Protein AF-A0AAJ0G7T7-F1 (afdb_monomer)

Sequence (175 aa):
MIVLGKFTKHCICVRIQTYQGQSVSKDGLDPAHHAFVYIKDDPGKRRGMQDSIGVAADPGGELNPLSCINYSELYTVQFNSVVRPLGNIDPRFEATFDQSSWQVLGDFCFPSSVEQHTNARSLNSQLQTRLQRAQNQNEELRARLLKVRDQLTTAQSTDDDDGDDGDEDNSDEEE

Radius of gyration: 40.42 Å; Cα contacts (8 Å, |Δi|>4): 199; chains: 1; bounding box: 91×51×111 Å

Organism: NCBI:txid702011

Nearest PDB structures (foldseek):
  9g2g-assembly1_B  TM=7.502E-01  e=2.916E-03  Staphylococcus aureus
  4mzm-assembly1_B  TM=7.315E-01  e=3.328E-03  Staphylococcus aureus subsp. aureus N315
  9g2a-assembly1_B  TM=7.220E-01  e=8.960E-03  Staphylococcus aureus subsp. aureus N315
  5dlo-assembly1_A  TM=7.448E-01  e=1.167E-02  Staphylococcus aureus
  7du4-assembly1_B  TM=6.599E-01  e=1.331E-02  Mycobacterium tuberculosis H37Rv

pLDDT: mean 82.71, std 14.69, range [46.19, 95.62]

InterPro domains:
  IPR046497 Domain of unknown function DUF6590 [PF20233] (1-96)

Secondary structure (DSSP, 8-state):
-EEEEE-SSEEEEEEEE-GGGTGGGSTT--GGGEEEEESSS---PPTTPPPPEEEEEPTT----TT-EEEEEEEEEEETTS-----EEE-GGGHHHHHHHHHHHHHHHHS---HHHHHHHHHHHHHHHHHHHHHHHHHHHHHHHHHHHHHHHHHHHTSSS---------------

Mean predicted aligned error: 15.49 Å

Foldseek 3Di:
DAFPADDPFKTKDWDKDLPVVCACVDPPDQQLQKEFEDAPDQPADDPNHQYHWYFPFDVVQDDDRSIMTGLLDMDIGGPPDDDDGGGGTDPVCPVSVNVSNCVNVVCVVPVPCVVVPVVVVVVVVVVVVVVVVVVVVVVVVVVVVVVVVVVVVVVVVPPPDDDDDDDDDDDDDDD

Solvent-accessible surface area (backbone atoms only — not comparable to full-atom values): 10475 Å² total; per-residue (Å²): 106,48,79,80,45,81,57,98,67,33,30,38,27,30,40,61,44,30,62,95,74,41,30,79,73,39,88,91,57,64,42,64,40,25,22,46,40,37,70,81,70,80,88,63,71,56,90,63,38,37,72,56,38,49,28,47,56,42,96,90,42,79,77,60,88,44,25,23,38,36,52,83,47,80,41,82,45,53,76,88,58,94,74,82,84,46,59,45,70,27,80,88,32,47,66,59,50,51,50,54,44,50,50,47,43,38,49,68,79,48,60,66,59,68,82,49,55,62,53,49,52,53,50,50,52,52,50,52,54,51,50,52,52,54,49,54,52,52,50,53,52,51,54,50,52,50,53,52,51,52,54,52,56,57,60,65,70,69,77,83,81,78,86,82,89,77,91,77,92,78,81,90,80,90,134

Structure (mmCIF, N/CA/C/O backbone):
data_AF-A0AAJ0G7T7-F1
#
_entry.id   AF-A0AAJ0G7T7-F1
#
loop_
_atom_site.group_PDB
_atom_site.id
_atom_site.type_symbol
_atom_site.label_atom_id
_atom_site.label_alt_id
_atom_site.label_comp_id
_atom_site.label_asym_id
_atom_site.label_entity_id
_atom_site.label_seq_id
_atom_site.pdbx_PDB_ins_code
_atom_site.Cart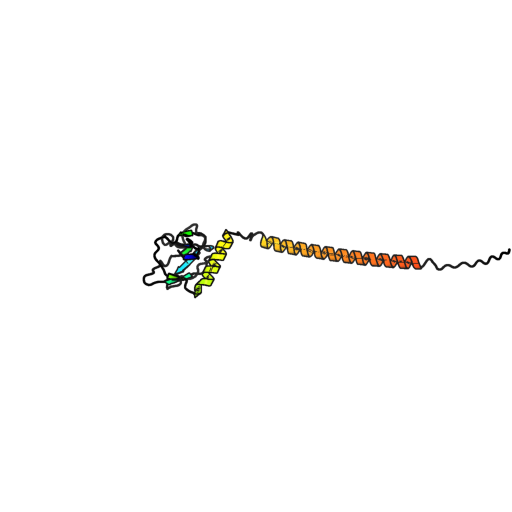n_x
_atom_site.Cartn_y
_atom_site.Cartn_z
_atom_site.occupancy
_atom_site.B_iso_or_equiv
_atom_site.auth_seq_id
_atom_site.auth_comp_id
_atom_site.auth_asym_id
_atom_site.auth_atom_id
_atom_site.pdbx_PDB_model_num
ATOM 1 N N . MET A 1 1 ? -9.227 1.846 6.513 1.00 91.00 1 MET A N 1
ATOM 2 C CA . MET A 1 1 ? -8.538 2.181 5.247 1.00 91.00 1 MET A CA 1
ATOM 3 C C . MET A 1 1 ? -7.279 2.941 5.599 1.00 91.00 1 MET A C 1
ATOM 5 O O . MET A 1 1 ? -7.285 3.596 6.635 1.00 91.00 1 MET A O 1
ATOM 9 N N . ILE A 1 2 ? -6.234 2.823 4.789 1.00 93.56 2 ILE A N 1
ATOM 10 C CA . ILE A 1 2 ? -4.954 3.506 5.005 1.00 93.56 2 ILE A CA 1
ATOM 11 C C . ILE A 1 2 ? -4.757 4.506 3.872 1.00 93.56 2 ILE A C 1
ATOM 13 O O . ILE A 1 2 ? -5.033 4.184 2.719 1.00 93.56 2 ILE A O 1
ATOM 17 N N . VAL A 1 3 ? -4.340 5.723 4.208 1.00 93.50 3 VAL A N 1
ATOM 18 C CA . VAL A 1 3 ? -4.146 6.810 3.245 1.00 93.50 3 VAL A CA 1
ATOM 19 C C . VAL A 1 3 ? -2.777 6.661 2.582 1.00 93.50 3 VAL A C 1
ATOM 21 O O . VAL A 1 3 ? -1.776 6.626 3.285 1.00 93.50 3 VAL A O 1
ATOM 24 N N . LEU A 1 4 ? -2.747 6.616 1.249 1.00 92.44 4 LEU A N 1
ATOM 25 C CA . LEU A 1 4 ? -1.524 6.627 0.436 1.00 92.44 4 LEU A CA 1
ATOM 26 C C . LEU A 1 4 ? -1.119 8.042 0.024 1.00 92.44 4 LEU A C 1
ATOM 28 O O . LEU A 1 4 ? 0.053 8.389 -0.007 1.00 92.44 4 LEU A O 1
ATOM 32 N N . GLY A 1 5 ? -2.106 8.867 -0.324 1.00 91.12 5 GLY A N 1
ATOM 33 C CA . GLY A 1 5 ? -1.869 10.207 -0.845 1.00 91.12 5 GLY A CA 1
ATOM 34 C C . GLY A 1 5 ? -2.988 11.154 -0.453 1.00 91.12 5 GLY A C 1
ATOM 35 O O . GLY A 1 5 ? -4.164 10.784 -0.455 1.00 91.12 5 GLY A O 1
ATOM 36 N N . LYS A 1 6 ? -2.631 12.389 -0.106 1.00 92.50 6 LYS A N 1
ATOM 37 C CA . LYS A 1 6 ? -3.582 13.444 0.259 1.00 92.50 6 LYS A CA 1
ATOM 38 C C . LYS A 1 6 ? -3.578 14.530 -0.811 1.00 92.50 6 LYS A C 1
ATOM 40 O O . LYS A 1 6 ? -2.523 15.019 -1.198 1.00 92.50 6 LYS A O 1
ATOM 45 N N . PHE A 1 7 ? -4.767 14.929 -1.241 1.00 93.69 7 PHE A N 1
ATOM 46 C CA . PHE A 1 7 ? -5.010 16.033 -2.167 1.00 93.69 7 PHE A CA 1
ATOM 47 C C . PHE A 1 7 ? -5.845 17.113 -1.475 1.00 93.69 7 PHE A C 1
ATOM 49 O O . PHE A 1 7 ? -6.254 16.966 -0.329 1.00 93.69 7 PHE A O 1
ATOM 56 N N . THR A 1 8 ? -6.144 18.214 -2.165 1.00 92.44 8 THR A N 1
ATOM 57 C CA . THR A 1 8 ? -6.847 19.360 -1.560 1.00 92.44 8 THR A CA 1
ATOM 58 C C . THR A 1 8 ? -8.277 19.048 -1.103 1.00 92.44 8 THR A C 1
ATOM 60 O O . THR A 1 8 ? -8.763 19.671 -0.166 1.00 92.44 8 THR A O 1
ATOM 63 N N . LYS A 1 9 ? -8.980 18.115 -1.760 1.00 91.62 9 LYS A N 1
ATOM 64 C CA . LYS A 1 9 ? -10.402 17.807 -1.473 1.00 91.62 9 LYS A CA 1
ATOM 65 C C . LYS A 1 9 ? -10.686 16.329 -1.192 1.00 91.62 9 LYS A C 1
ATOM 67 O O . LYS A 1 9 ? -11.815 15.969 -0.862 1.00 91.62 9 LYS A O 1
ATOM 72 N N . HIS A 1 10 ? -9.691 15.471 -1.375 1.00 92.88 10 HIS A N 1
ATOM 73 C CA . HIS A 1 10 ? -9.828 14.030 -1.238 1.00 92.88 10 HIS A CA 1
ATOM 74 C C . HIS A 1 10 ? -8.484 13.401 -0.879 1.00 92.88 10 HIS A C 1
ATOM 76 O O . HIS A 1 10 ? -7.433 14.033 -0.981 1.00 92.88 10 HIS A O 1
ATOM 82 N N . CYS A 1 11 ? -8.514 12.135 -0.503 1.00 94.06 11 CYS A N 1
ATOM 83 C CA . CYS A 1 11 ? -7.341 11.288 -0.399 1.00 94.06 11 CYS A CA 1
ATOM 84 C C . CYS A 1 11 ? -7.511 10.027 -1.244 1.00 94.06 11 CYS A C 1
ATOM 86 O O . CYS A 1 11 ? -8.629 9.628 -1.577 1.00 94.06 11 CYS A O 1
ATOM 88 N N . ILE A 1 12 ? -6.381 9.423 -1.592 1.00 93.94 12 ILE A N 1
ATOM 89 C CA . ILE A 1 12 ? -6.304 8.088 -2.172 1.00 93.94 12 ILE A CA 1
ATOM 90 C C . ILE A 1 12 ? -5.905 7.129 -1.061 1.00 93.94 12 ILE A C 1
ATOM 92 O O . ILE A 1 12 ? -4.962 7.392 -0.310 1.00 93.94 12 ILE A O 1
ATOM 96 N N . CYS A 1 13 ? -6.643 6.033 -0.948 1.00 93.50 13 CYS A N 1
ATOM 97 C CA . CYS A 1 13 ? -6.531 5.078 0.139 1.00 93.50 13 CYS A CA 1
ATOM 98 C C . CYS A 1 13 ? -6.511 3.642 -0.379 1.00 93.50 13 CYS A C 1
ATOM 100 O O . CYS A 1 13 ? -7.142 3.332 -1.386 1.00 93.50 13 CYS A O 1
ATOM 102 N N . VAL A 1 14 ? -5.891 2.758 0.397 1.00 94.50 14 VAL A N 1
ATOM 103 C CA . VAL A 1 14 ? -6.037 1.302 0.284 1.00 94.50 14 VAL A CA 1
ATOM 104 C C . VAL A 1 14 ? -6.958 0.773 1.370 1.00 94.50 14 VAL A C 1
ATOM 106 O O . VAL A 1 14 ? -7.097 1.341 2.468 1.00 94.50 14 VAL A O 1
ATOM 109 N N . ARG A 1 15 ? -7.640 -0.326 1.066 1.00 92.19 15 ARG A N 1
ATOM 110 C CA . ARG A 1 15 ? -8.638 -0.885 1.971 1.00 92.19 15 ARG A CA 1
ATOM 111 C C . ARG A 1 15 ? -8.006 -1.809 3.002 1.00 92.19 15 ARG A C 1
ATOM 113 O O . ARG A 1 15 ? -7.058 -2.526 2.715 1.00 92.19 15 ARG A O 1
ATOM 120 N N . ILE A 1 16 ? -8.593 -1.805 4.198 1.00 93.25 16 ILE A N 1
ATOM 121 C CA . ILE A 1 16 ? -8.362 -2.840 5.206 1.00 93.25 16 ILE A CA 1
ATOM 122 C C . ILE A 1 16 ? -9.564 -3.783 5.167 1.00 93.25 16 ILE A C 1
ATOM 124 O O . ILE A 1 16 ? -10.705 -3.319 5.268 1.00 93.25 16 ILE A O 1
ATOM 128 N N . GLN A 1 17 ? -9.322 -5.079 5.006 1.00 91.94 17 GLN A N 1
ATOM 129 C CA . GLN A 1 17 ? -10.356 -6.109 4.984 1.00 91.94 17 GLN A CA 1
ATOM 130 C C . GLN A 1 17 ? -9.945 -7.318 5.820 1.00 91.94 17 GLN A C 1
ATOM 132 O O . GLN A 1 17 ? -8.780 -7.686 5.876 1.00 91.94 17 GLN A O 1
ATOM 137 N N . THR A 1 18 ? -10.926 -7.964 6.446 1.00 90.56 18 THR A N 1
ATOM 138 C CA . THR A 1 18 ? -10.738 -9.238 7.159 1.00 90.56 18 THR A CA 1
ATOM 139 C C . THR A 1 18 ? -11.204 -10.439 6.342 1.00 90.56 18 THR A C 1
ATOM 141 O O . THR A 1 18 ? -11.022 -11.577 6.769 1.00 90.56 18 THR A O 1
ATOM 144 N N . TYR A 1 19 ? -11.856 -10.201 5.197 1.00 88.94 19 TYR A N 1
ATOM 145 C CA . TYR A 1 19 ? -12.448 -11.234 4.344 1.00 88.94 19 TYR A CA 1
ATOM 146 C C . TYR A 1 19 ? -13.324 -12.225 5.125 1.00 88.94 19 TYR A C 1
ATOM 148 O O . TYR A 1 19 ? -13.114 -13.427 5.058 1.00 88.94 19 TYR A O 1
ATOM 156 N N . GLN A 1 20 ? -14.280 -11.719 5.913 1.00 84.19 20 GLN A N 1
ATOM 157 C CA . GLN A 1 20 ? -15.128 -12.542 6.798 1.00 84.19 20 GLN A CA 1
ATOM 158 C C . GLN A 1 20 ? -14.326 -13.369 7.823 1.00 84.19 20 GLN A C 1
ATOM 160 O O . GLN A 1 20 ? -14.742 -14.448 8.229 1.00 84.19 20 GLN A O 1
ATOM 165 N N . GLY A 1 21 ? -13.161 -12.867 8.242 1.00 83.56 21 GLY A N 1
ATOM 166 C CA . GLY A 1 21 ? -12.266 -13.586 9.148 1.00 83.56 21 GLY A CA 1
ATOM 167 C C . GLY A 1 21 ? -11.457 -14.689 8.463 1.00 83.56 21 GLY A C 1
ATOM 168 O O . GLY A 1 21 ? -10.918 -15.549 9.143 1.00 83.56 21 GLY A O 1
ATOM 169 N N . GLN A 1 22 ? -11.360 -14.690 7.132 1.00 82.06 22 GLN A N 1
ATOM 170 C CA . GLN A 1 22 ? -10.527 -15.643 6.392 1.00 82.06 22 GLN A CA 1
ATOM 171 C C . GLN A 1 22 ? -9.178 -15.047 5.983 1.00 82.06 22 GLN A C 1
ATOM 173 O O . GLN A 1 22 ? -8.248 -15.794 5.659 1.00 82.06 22 GLN A O 1
ATOM 178 N N . SER A 1 23 ? -9.033 -13.715 6.050 1.00 85.50 23 SER A N 1
ATOM 179 C CA . SER A 1 23 ? -7.819 -13.015 5.623 1.00 85.50 23 SER A CA 1
ATOM 180 C C . SER A 1 23 ? -7.432 -13.437 4.186 1.00 85.50 23 SER A C 1
ATOM 182 O O . SER A 1 23 ? -8.306 -13.682 3.357 1.00 85.50 23 SER A O 1
ATOM 184 N N . VAL A 1 24 ? -6.139 -13.569 3.893 1.00 83.94 24 VAL A N 1
ATOM 185 C CA . VAL A 1 24 ? -5.584 -14.061 2.621 1.00 83.94 24 VAL A CA 1
ATOM 186 C C . VAL A 1 24 ? -5.868 -15.538 2.334 1.00 83.94 24 VAL A C 1
ATOM 188 O O . VAL A 1 24 ? -5.466 -16.042 1.295 1.00 83.94 24 VAL A O 1
ATOM 191 N N . SER A 1 25 ? -6.524 -16.256 3.251 1.00 84.00 25 SER A N 1
ATOM 192 C CA . SER A 1 25 ? -6.882 -17.668 3.053 1.00 84.00 25 SER A CA 1
ATOM 193 C C . SER A 1 25 ? -8.180 -17.828 2.256 1.00 84.00 25 SER A C 1
ATOM 195 O O . SER A 1 25 ? -8.579 -18.951 1.972 1.00 84.00 25 SER A O 1
ATOM 197 N N . LYS A 1 26 ? -8.868 -16.723 1.940 1.00 85.44 26 LYS A N 1
ATOM 198 C CA . LYS A 1 26 ? -10.059 -16.737 1.094 1.00 85.44 26 LYS A CA 1
ATOM 199 C C . LYS A 1 26 ? -9.673 -17.049 -0.353 1.00 85.44 26 LYS A C 1
ATOM 201 O O . LYS A 1 26 ? -8.778 -16.414 -0.909 1.00 85.44 26 LYS A O 1
ATOM 206 N N . ASP A 1 27 ? -10.406 -17.971 -0.968 1.00 85.19 27 ASP A N 1
ATOM 207 C CA . ASP A 1 27 ? -10.195 -18.364 -2.360 1.00 85.19 27 ASP A CA 1
ATOM 208 C C . ASP A 1 27 ? -10.309 -17.176 -3.326 1.00 85.19 27 ASP A C 1
ATOM 210 O O . ASP A 1 27 ? -11.187 -16.316 -3.199 1.00 85.19 27 ASP A O 1
ATOM 214 N N . GLY A 1 28 ? -9.415 -17.153 -4.316 1.00 84.44 28 GLY A N 1
ATOM 215 C CA . GLY A 1 28 ? -9.369 -16.126 -5.360 1.00 84.44 28 GLY A CA 1
ATOM 216 C C . GLY A 1 28 ? -8.638 -14.836 -4.976 1.00 84.44 28 GLY A C 1
ATOM 217 O O . GLY A 1 28 ? -8.596 -13.916 -5.789 1.00 84.44 28 GLY A O 1
ATOM 218 N N . LEU A 1 29 ? -8.055 -14.747 -3.776 1.00 88.19 29 LEU A N 1
ATOM 219 C CA . LEU A 1 29 ? -7.145 -13.656 -3.424 1.00 88.19 29 LEU A CA 1
ATOM 220 C C . LEU A 1 29 ? -5.724 -13.958 -3.899 1.00 88.19 29 LEU A C 1
ATOM 222 O O . LEU A 1 29 ? -5.233 -15.070 -3.721 1.00 88.19 29 LEU A O 1
ATOM 226 N N . ASP A 1 30 ? -5.052 -12.944 -4.441 1.00 89.81 30 ASP A N 1
ATOM 227 C CA . ASP A 1 30 ? -3.616 -12.997 -4.705 1.00 89.81 30 ASP A CA 1
ATOM 228 C C . ASP A 1 30 ? -2.843 -12.510 -3.468 1.00 89.81 30 ASP A C 1
ATOM 230 O O . ASP A 1 30 ? -2.933 -11.322 -3.127 1.00 89.81 30 ASP A O 1
ATOM 234 N N . PRO A 1 31 ? -2.081 -13.379 -2.778 1.00 90.50 31 PRO A N 1
ATOM 235 C CA . PRO A 1 31 ? -1.280 -12.977 -1.629 1.00 90.50 31 PRO A CA 1
ATOM 236 C C . PRO A 1 31 ? -0.308 -11.832 -1.940 1.00 90.50 31 PRO A C 1
ATOM 238 O O . PRO A 1 31 ? -0.092 -10.999 -1.062 1.00 90.50 31 PRO A O 1
ATOM 241 N N . ALA A 1 32 ? 0.208 -11.723 -3.171 1.00 91.81 32 ALA A N 1
ATOM 242 C CA . ALA A 1 32 ? 1.208 -10.718 -3.552 1.00 91.81 32 ALA A CA 1
ATOM 243 C C . ALA A 1 32 ? 0.692 -9.276 -3.469 1.00 91.81 32 ALA A C 1
ATOM 245 O O . ALA A 1 32 ? 1.477 -8.338 -3.319 1.00 91.81 32 ALA A O 1
ATOM 246 N N . HIS A 1 33 ? -0.629 -9.094 -3.501 1.00 92.75 33 HIS A N 1
ATOM 247 C CA . HIS A 1 33 ? -1.284 -7.794 -3.363 1.00 92.75 33 HIS A CA 1
ATOM 248 C C . HIS A 1 33 ? -1.713 -7.473 -1.927 1.00 92.75 33 HIS A C 1
ATOM 250 O O . HIS A 1 33 ? -2.371 -6.456 -1.694 1.00 92.75 33 HIS A O 1
ATOM 256 N N . HIS A 1 34 ? -1.370 -8.325 -0.958 1.00 93.88 34 HIS A N 1
ATOM 257 C CA . HIS A 1 34 ? -1.843 -8.211 0.414 1.00 93.88 34 HIS A CA 1
ATOM 258 C C . HIS A 1 34 ? -0.702 -8.151 1.427 1.00 93.88 34 HIS A C 1
ATOM 260 O O . HIS A 1 34 ? 0.284 -8.877 1.329 1.00 93.88 34 HIS A O 1
ATOM 266 N N . ALA A 1 35 ? -0.900 -7.337 2.463 1.00 94.81 35 ALA A N 1
ATOM 267 C CA . ALA A 1 35 ? -0.087 -7.319 3.678 1.00 94.81 35 ALA A CA 1
ATOM 268 C C . ALA A 1 35 ? -0.977 -7.523 4.901 1.00 94.81 35 ALA A C 1
ATOM 270 O O . ALA A 1 35 ? -2.143 -7.122 4.907 1.00 94.81 35 ALA A O 1
ATOM 271 N N . PHE A 1 36 ? -0.429 -8.100 5.967 1.00 95.12 36 PHE A N 1
ATOM 272 C CA . PHE A 1 36 ? -1.070 -8.007 7.275 1.00 95.12 36 PHE A CA 1
ATOM 273 C C . PHE A 1 36 ? -0.937 -6.598 7.838 1.00 95.12 36 PHE A C 1
ATOM 275 O O . PHE A 1 36 ? 0.067 -5.928 7.612 1.00 95.12 36 PHE A O 1
ATOM 282 N N . VAL A 1 37 ? -1.934 -6.171 8.606 1.00 95.00 37 VAL A N 1
ATOM 283 C CA . VAL A 1 37 ? -1.867 -4.937 9.387 1.00 95.00 37 VAL A CA 1
ATOM 284 C C . VAL A 1 37 ? -2.187 -5.237 10.843 1.00 95.00 37 VAL A C 1
ATOM 286 O O . VAL A 1 37 ? -3.152 -5.944 11.136 1.00 95.00 37 VAL A O 1
ATOM 289 N N . TYR A 1 38 ? -1.365 -4.725 11.754 1.00 94.44 38 TYR A N 1
ATOM 290 C CA . TYR A 1 38 ? -1.431 -5.069 13.173 1.00 94.44 38 TYR A CA 1
ATOM 291 C C . TYR A 1 38 ? -1.048 -3.884 14.067 1.00 94.44 38 TYR A C 1
ATOM 293 O O . TYR A 1 38 ? -0.416 -2.934 13.619 1.00 94.44 38 TYR A O 1
ATOM 301 N N . ILE A 1 39 ? -1.456 -3.936 15.340 1.00 92.56 39 ILE A N 1
ATOM 302 C CA . ILE A 1 39 ? -1.168 -2.881 16.332 1.00 92.56 39 ILE A CA 1
ATOM 303 C C . ILE A 1 39 ? -0.106 -3.332 17.342 1.00 92.56 39 ILE A C 1
ATOM 305 O O . ILE A 1 39 ? 0.780 -2.562 17.692 1.00 92.56 39 ILE A O 1
ATOM 309 N N . LYS A 1 40 ? -0.211 -4.567 17.849 1.00 86.69 40 LYS A N 1
ATOM 310 C CA . LYS A 1 40 ? 0.662 -5.082 18.917 1.00 86.69 40 LYS A CA 1
ATOM 311 C C . LYS A 1 40 ? 1.507 -6.246 18.428 1.00 86.69 40 LYS A C 1
ATOM 313 O O . LYS A 1 40 ? 2.716 -6.111 18.280 1.00 86.69 40 LYS A O 1
ATOM 318 N N . ASP A 1 41 ? 0.846 -7.361 18.148 1.00 88.19 41 ASP A N 1
ATOM 319 C CA . ASP A 1 41 ? 1.515 -8.609 17.811 1.00 88.19 41 ASP A CA 1
ATOM 320 C C . ASP A 1 41 ? 1.649 -8.726 16.295 1.00 88.19 41 ASP A C 1
ATOM 322 O O . ASP A 1 41 ? 0.643 -8.744 15.582 1.00 88.19 41 ASP A O 1
ATOM 326 N N . ASP A 1 42 ? 2.892 -8.779 15.812 1.00 89.69 42 ASP A N 1
ATOM 327 C CA . ASP A 1 42 ? 3.184 -9.027 14.402 1.00 89.69 42 ASP A CA 1
ATOM 328 C C . ASP A 1 42 ? 2.772 -10.467 14.052 1.00 89.69 42 ASP A C 1
ATOM 330 O O . ASP A 1 42 ? 3.340 -11.415 14.606 1.00 89.69 42 ASP A O 1
ATOM 334 N N . PRO A 1 43 ? 1.803 -10.673 13.141 1.00 86.62 43 PRO A N 1
ATOM 335 C CA . PRO A 1 43 ? 1.426 -12.013 12.697 1.00 86.62 43 PRO A CA 1
ATOM 336 C C . PRO A 1 43 ? 2.514 -12.677 11.838 1.00 86.62 43 PRO A C 1
ATOM 338 O O . PRO A 1 43 ? 2.393 -13.857 11.498 1.00 86.62 43 PRO A O 1
ATOM 341 N N . GLY A 1 44 ? 3.559 -11.928 11.476 1.00 83.75 44 GLY A N 1
ATOM 342 C CA . GLY A 1 44 ? 4.620 -12.345 10.582 1.00 83.75 44 GLY A CA 1
ATOM 343 C C . GLY A 1 44 ? 4.179 -12.367 9.120 1.00 83.75 44 GLY A C 1
ATOM 344 O O . GLY A 1 44 ? 3.004 -12.234 8.761 1.00 83.75 44 GLY A O 1
ATOM 345 N N . LYS A 1 45 ? 5.159 -12.565 8.239 1.00 81.12 45 LYS A N 1
ATOM 346 C CA . LYS A 1 45 ? 4.940 -12.666 6.797 1.00 81.12 45 LYS A CA 1
ATOM 347 C C . LYS A 1 45 ? 4.530 -14.084 6.402 1.00 81.12 45 LYS A C 1
ATOM 349 O O . LYS A 1 45 ? 5.199 -15.056 6.752 1.00 81.12 45 LYS A O 1
ATOM 354 N N . ARG A 1 46 ? 3.472 -14.215 5.595 1.00 85.50 46 ARG A N 1
ATOM 355 C CA . ARG A 1 46 ? 3.142 -15.478 4.909 1.00 85.50 46 ARG A CA 1
ATOM 356 C C . ARG A 1 46 ? 3.798 -15.536 3.533 1.00 85.50 46 ARG A C 1
ATOM 358 O O . ARG A 1 46 ? 4.080 -14.515 2.910 1.00 85.50 46 ARG A O 1
ATOM 365 N N . ARG A 1 47 ? 4.034 -16.755 3.042 1.00 86.12 47 ARG A N 1
ATOM 366 C CA . ARG A 1 47 ? 4.646 -16.985 1.727 1.00 86.12 47 ARG A CA 1
ATOM 367 C C . ARG A 1 47 ? 3.852 -16.266 0.631 1.00 86.12 47 ARG A C 1
ATOM 369 O O . ARG A 1 47 ? 2.649 -16.467 0.517 1.00 86.12 47 ARG A O 1
ATOM 376 N N . GLY A 1 48 ? 4.554 -15.475 -0.176 1.00 87.31 48 GLY A N 1
ATOM 377 C CA . GLY A 1 48 ? 3.967 -14.742 -1.298 1.00 87.31 48 GLY A CA 1
ATOM 378 C C . GLY A 1 48 ? 3.217 -13.466 -0.914 1.00 87.31 48 GLY A C 1
ATOM 379 O O . GLY A 1 48 ? 2.730 -12.812 -1.819 1.00 87.31 48 GLY A O 1
ATOM 380 N N . MET A 1 49 ? 3.129 -13.096 0.369 1.00 91.38 49 MET A N 1
ATOM 381 C CA . MET A 1 49 ? 2.567 -11.804 0.785 1.00 91.38 49 MET A CA 1
ATOM 382 C C . MET A 1 49 ? 3.600 -10.680 0.775 1.00 91.38 49 MET A C 1
ATOM 384 O O . MET A 1 49 ? 4.806 -10.937 0.769 1.00 91.38 49 MET A O 1
ATOM 388 N N . GLN A 1 50 ? 3.111 -9.443 0.838 1.00 92.81 50 GLN A N 1
ATOM 389 C CA . GLN A 1 50 ? 3.907 -8.278 1.219 1.00 92.81 50 GLN A CA 1
ATOM 390 C C . GLN A 1 50 ? 4.254 -8.312 2.714 1.00 92.81 50 GLN A C 1
ATOM 392 O O . GLN A 1 50 ? 3.707 -9.111 3.484 1.00 92.81 50 GLN A O 1
ATOM 397 N N . ASP A 1 51 ? 5.199 -7.467 3.119 1.00 93.00 51 ASP A N 1
ATOM 398 C CA . ASP A 1 51 ? 5.608 -7.357 4.520 1.00 93.00 51 ASP A CA 1
ATOM 399 C C . ASP A 1 51 ? 4.462 -6.824 5.392 1.00 93.00 51 ASP A C 1
ATOM 401 O O . ASP A 1 51 ? 3.638 -6.022 4.948 1.00 93.00 51 ASP A O 1
ATOM 405 N N . SER A 1 52 ? 4.374 -7.308 6.634 1.00 94.38 52 SER A N 1
ATOM 406 C CA . SER A 1 52 ? 3.360 -6.856 7.584 1.00 94.38 52 SER A CA 1
ATOM 407 C C . SER A 1 52 ? 3.617 -5.404 7.998 1.00 94.38 52 SER A C 1
ATOM 409 O O . SER A 1 52 ? 4.759 -4.961 8.110 1.00 94.38 52 SER A O 1
ATOM 411 N N . ILE A 1 53 ? 2.538 -4.652 8.217 1.00 95.56 53 ILE A N 1
ATOM 412 C CA . ILE A 1 53 ? 2.587 -3.219 8.515 1.00 95.56 53 ILE A CA 1
ATOM 413 C C . ILE A 1 53 ? 2.054 -2.966 9.925 1.00 95.56 53 ILE A C 1
ATOM 415 O O . ILE A 1 53 ? 0.878 -3.210 10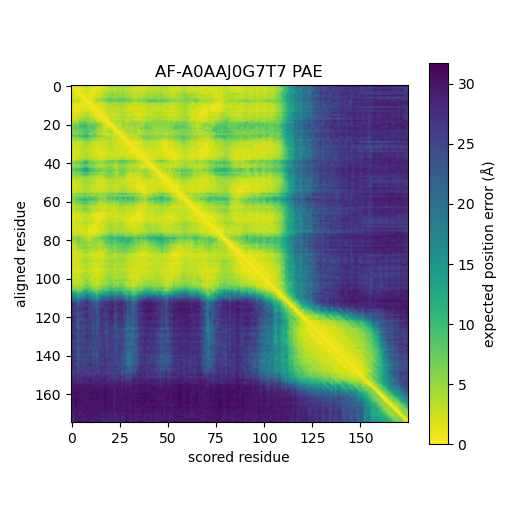.218 1.00 95.56 53 ILE A O 1
ATOM 419 N N . GLY A 1 54 ? 2.926 -2.448 10.790 1.00 95.12 54 GLY A N 1
ATOM 420 C CA . GLY A 1 54 ? 2.570 -2.005 12.134 1.00 95.12 54 GLY A CA 1
ATOM 421 C C . GLY A 1 54 ? 1.854 -0.651 12.134 1.00 95.12 54 GLY A C 1
ATOM 422 O O . GLY A 1 54 ? 2.197 0.254 11.372 1.00 95.12 54 GLY A O 1
ATOM 423 N N . VAL A 1 55 ? 0.864 -0.501 13.012 1.00 94.75 55 VAL A N 1
ATOM 424 C CA . VAL A 1 55 ? 0.088 0.730 13.212 1.00 94.75 55 VAL A CA 1
ATOM 425 C C . VAL A 1 55 ? 0.194 1.168 14.667 1.00 94.75 55 VAL A C 1
ATOM 427 O O . VAL A 1 55 ? -0.178 0.433 15.581 1.00 94.75 55 VAL A O 1
ATOM 430 N N . ALA A 1 56 ? 0.633 2.406 14.876 1.00 94.12 56 ALA A N 1
ATOM 431 C CA . ALA A 1 56 ? 0.526 3.096 16.151 1.00 94.12 56 ALA A CA 1
ATOM 432 C C . ALA A 1 56 ? -0.926 3.564 16.341 1.00 94.12 56 ALA A C 1
ATOM 434 O O . ALA A 1 56 ? -1.341 4.591 15.796 1.00 94.12 56 ALA A O 1
ATOM 435 N N . ALA A 1 57 ? -1.713 2.765 17.064 1.00 91.62 57 ALA A N 1
ATOM 436 C CA . ALA A 1 57 ? -3.134 3.023 17.268 1.00 91.62 57 ALA A CA 1
ATOM 437 C C . ALA A 1 57 ? -3.400 4.176 18.245 1.00 91.62 57 ALA A C 1
ATOM 439 O O . ALA A 1 57 ? -2.726 4.312 19.269 1.00 91.62 57 ALA A O 1
ATOM 440 N N . ASP A 1 58 ? -4.443 4.951 17.954 1.00 89.56 58 ASP A N 1
ATOM 441 C CA . ASP A 1 58 ? -4.994 5.935 18.882 1.00 89.56 58 ASP A CA 1
ATOM 442 C C . ASP A 1 58 ? -5.676 5.233 20.077 1.00 89.56 58 ASP A C 1
ATOM 444 O O . ASP A 1 58 ? -6.031 4.050 19.990 1.00 89.56 58 ASP A O 1
ATOM 448 N N . PRO A 1 59 ? -5.912 5.926 21.208 1.00 84.00 59 PRO A N 1
ATOM 449 C CA . PRO A 1 59 ? -6.630 5.348 22.342 1.00 84.00 59 PRO A CA 1
ATOM 450 C C . PRO A 1 59 ? -8.003 4.787 21.933 1.00 84.00 59 PRO A C 1
ATOM 452 O O . PRO A 1 59 ? -8.862 5.514 21.438 1.00 84.00 59 PRO A O 1
ATOM 455 N N . GLY A 1 60 ? -8.215 3.484 22.149 1.00 80.06 60 GLY A N 1
ATOM 456 C CA . GLY A 1 60 ? -9.444 2.780 21.749 1.00 80.06 60 GLY A CA 1
ATOM 457 C C . GLY A 1 60 ? -9.477 2.321 20.284 1.00 80.06 60 GLY A C 1
ATOM 458 O O . GLY A 1 60 ? -10.494 1.797 19.831 1.00 80.06 60 GLY A O 1
ATOM 459 N N . GLY A 1 61 ? -8.382 2.499 19.541 1.00 84.50 61 GLY A N 1
ATOM 460 C CA . GLY A 1 61 ? -8.191 1.905 18.226 1.00 84.50 61 GLY A CA 1
ATOM 461 C C . GLY A 1 61 ? -8.034 0.391 18.338 1.00 84.50 61 GLY A C 1
ATOM 462 O O . GLY A 1 61 ? -7.081 -0.109 18.934 1.00 84.50 61 GLY A O 1
ATOM 463 N N . GLU A 1 62 ? -8.969 -0.345 17.745 1.00 87.75 62 GLU A N 1
ATOM 464 C CA . GLU A 1 62 ? -8.943 -1.803 17.695 1.00 87.75 62 GLU A CA 1
ATOM 465 C C . GLU A 1 62 ? -8.916 -2.284 16.250 1.00 87.75 62 GLU A C 1
ATOM 467 O O . GLU A 1 62 ? -9.605 -1.753 15.373 1.00 87.75 62 GLU A O 1
ATOM 472 N N . LEU A 1 63 ? -8.124 -3.325 16.013 1.00 89.88 63 LEU A N 1
ATOM 473 C CA . LEU A 1 63 ? -7.992 -3.960 14.717 1.00 89.88 63 LEU A CA 1
ATOM 474 C C . LEU A 1 63 ? -8.096 -5.470 14.884 1.00 89.88 63 LEU A C 1
ATOM 476 O O . LEU A 1 63 ? -7.493 -6.051 15.784 1.00 89.88 63 LEU A O 1
ATOM 480 N N . ASN A 1 64 ? -8.866 -6.114 14.011 1.00 90.06 64 ASN A N 1
ATOM 481 C CA . ASN A 1 64 ? -8.954 -7.567 14.019 1.00 90.06 64 ASN A CA 1
ATOM 482 C C . ASN A 1 64 ? -7.591 -8.160 13.594 1.00 90.06 64 ASN A C 1
ATOM 484 O O . ASN A 1 64 ? -7.052 -7.686 12.593 1.00 90.06 64 ASN A O 1
ATOM 488 N N . PRO A 1 65 ? -7.060 -9.200 14.261 1.00 88.75 65 PRO A N 1
ATOM 489 C CA . PRO A 1 65 ? -5.778 -9.823 13.896 1.00 88.75 65 PRO A CA 1
ATOM 490 C C . PRO A 1 65 ? -5.700 -10.347 12.454 1.00 88.75 65 PRO A C 1
ATOM 492 O O . PRO A 1 65 ? -4.620 -10.509 11.899 1.00 88.75 65 PRO A O 1
ATOM 495 N N . LEU A 1 66 ? -6.850 -10.613 11.832 1.00 90.19 66 LEU A N 1
ATOM 496 C CA . LEU A 1 66 ? -6.977 -11.098 10.456 1.00 90.19 66 LEU A CA 1
ATOM 497 C C . LEU A 1 66 ? -7.155 -9.962 9.442 1.00 90.19 66 LEU A C 1
ATOM 499 O O . LEU A 1 66 ? -7.509 -10.209 8.288 1.00 90.19 66 LEU A O 1
ATOM 503 N N . SER A 1 67 ? -6.956 -8.717 9.875 1.00 93.19 67 SER A N 1
ATOM 504 C CA . SER A 1 67 ? -7.023 -7.546 9.011 1.00 93.19 67 SER A CA 1
ATOM 505 C C . SER A 1 67 ? -5.832 -7.517 8.063 1.00 93.19 67 SER A C 1
ATOM 507 O O . SER A 1 67 ? -4.674 -7.577 8.473 1.00 93.19 67 SER A O 1
ATOM 509 N N . CYS A 1 68 ? -6.136 -7.373 6.781 1.00 94.25 68 CYS A N 1
ATOM 510 C CA . CYS A 1 68 ? -5.157 -7.238 5.721 1.00 94.25 68 CYS A CA 1
ATOM 511 C C . CYS A 1 68 ? -5.377 -5.946 4.952 1.00 94.25 68 CYS A C 1
ATOM 513 O O . CYS A 1 68 ? -6.514 -5.528 4.721 1.00 94.25 68 CYS A O 1
ATOM 515 N N . ILE A 1 69 ? -4.275 -5.344 4.532 1.00 94.81 69 ILE A N 1
ATOM 516 C CA . ILE A 1 69 ? -4.255 -4.286 3.533 1.00 94.81 69 ILE A CA 1
ATOM 517 C C . ILE A 1 69 ? -4.402 -4.954 2.171 1.00 94.81 69 ILE A C 1
ATOM 519 O O . ILE A 1 69 ? -3.737 -5.954 1.902 1.00 94.81 69 ILE A O 1
ATOM 523 N N . ASN A 1 70 ? -5.273 -4.407 1.331 1.00 94.06 70 ASN A N 1
ATOM 524 C CA . ASN A 1 70 ? -5.375 -4.772 -0.074 1.00 94.06 70 ASN A CA 1
ATOM 525 C C . ASN A 1 70 ? -4.798 -3.630 -0.923 1.00 94.06 70 ASN A C 1
ATOM 527 O O . ASN A 1 70 ? -5.416 -2.567 -1.023 1.00 94.06 70 ASN A O 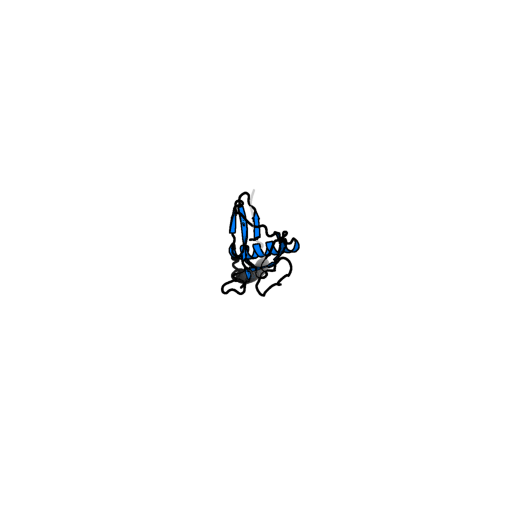1
ATOM 531 N N . TYR A 1 71 ? -3.620 -3.853 -1.509 1.00 92.88 71 TYR A N 1
ATOM 532 C CA . TYR A 1 71 ? -2.931 -2.877 -2.355 1.00 92.88 71 TYR A CA 1
ATOM 533 C C . TYR A 1 71 ? -3.463 -2.831 -3.791 1.00 92.88 71 TYR A C 1
ATOM 535 O O . TYR A 1 71 ? -3.241 -1.837 -4.477 1.00 92.88 71 TYR A O 1
ATOM 543 N N . SER A 1 72 ? -4.185 -3.860 -4.254 1.00 89.31 72 SER A N 1
ATOM 544 C CA . SER A 1 72 ? -4.733 -3.886 -5.618 1.00 89.31 72 SER A CA 1
ATOM 545 C C . SER A 1 72 ? -6.001 -3.046 -5.779 1.00 89.31 72 SER A C 1
ATOM 547 O O . SER A 1 72 ? -6.512 -2.912 -6.887 1.00 89.31 72 SER A O 1
ATOM 549 N N . GLU A 1 73 ? -6.557 -2.515 -4.688 1.00 89.25 73 GLU A N 1
ATOM 550 C CA . GLU A 1 73 ? -7.814 -1.771 -4.713 1.00 89.25 73 GLU A CA 1
ATOM 551 C C . GLU A 1 73 ? -7.646 -0.368 -4.119 1.00 89.25 73 GLU A C 1
ATOM 553 O O . GLU A 1 73 ? -7.582 -0.175 -2.899 1.00 89.25 73 GLU A O 1
ATOM 558 N N . LEU A 1 74 ? -7.595 0.623 -5.012 1.00 91.69 74 LEU A N 1
ATOM 559 C CA . LEU A 1 74 ? -7.506 2.034 -4.660 1.00 91.69 74 LEU A CA 1
ATOM 560 C C . LEU A 1 74 ? -8.881 2.675 -4.531 1.00 91.69 74 LEU A C 1
ATOM 562 O O . LEU A 1 74 ? -9.758 2.517 -5.378 1.00 91.69 74 LEU A O 1
ATOM 566 N N . TYR A 1 75 ? -9.023 3.496 -3.500 1.00 91.12 75 TYR A N 1
ATOM 567 C CA . TYR A 1 75 ? -10.235 4.244 -3.218 1.00 91.12 75 TYR A CA 1
ATOM 568 C C . TYR A 1 75 ? -9.945 5.732 -3.151 1.00 91.12 75 TYR A C 1
ATOM 570 O O . TYR A 1 75 ? -9.032 6.165 -2.451 1.00 91.12 75 TYR A O 1
ATOM 578 N N . THR A 1 76 ? -10.781 6.520 -3.819 1.00 93.56 76 THR A N 1
ATOM 579 C CA . THR A 1 76 ? -10.819 7.970 -3.624 1.00 93.56 76 THR A CA 1
ATOM 580 C C . THR A 1 76 ? -11.840 8.301 -2.546 1.00 93.56 76 THR A C 1
ATOM 582 O O . THR A 1 76 ? -13.013 7.956 -2.677 1.00 93.56 76 THR A O 1
ATOM 585 N N . VAL A 1 77 ? -11.412 8.981 -1.484 1.00 92.31 77 VAL A N 1
ATOM 586 C CA . VAL A 1 77 ? -12.266 9.325 -0.342 1.00 92.31 77 VAL A CA 1
ATOM 587 C C . VAL A 1 77 ? -12.287 10.833 -0.155 1.00 92.31 77 VAL A C 1
ATOM 589 O O . VAL A 1 77 ? -11.247 11.469 -0.009 1.00 92.31 77 VAL A O 1
ATOM 592 N N . GLN A 1 78 ? -13.481 11.423 -0.169 1.00 92.38 78 GLN A N 1
ATOM 593 C CA . GLN A 1 78 ? -13.652 12.854 0.085 1.00 92.38 78 GLN A CA 1
ATOM 594 C C . GLN A 1 78 ? -13.548 13.154 1.583 1.00 92.38 78 GLN A C 1
ATOM 596 O O . GLN A 1 78 ? -14.011 12.365 2.410 1.00 92.38 78 GLN A O 1
ATOM 601 N N . PHE A 1 79 ? -13.016 14.325 1.937 1.00 85.38 79 PHE A N 1
ATOM 602 C CA . PHE A 1 79 ? -12.810 14.713 3.341 1.00 85.38 79 PHE A CA 1
ATOM 603 C C . PHE A 1 79 ? -14.091 14.874 4.163 1.00 85.38 79 PHE A C 1
ATOM 605 O O . PHE A 1 79 ? -14.039 14.797 5.384 1.00 85.38 79 PHE A O 1
ATOM 612 N N . ASN A 1 80 ? -15.248 15.003 3.516 1.00 83.25 80 ASN A N 1
ATOM 613 C CA . ASN A 1 80 ? -16.540 15.091 4.199 1.00 83.25 80 ASN A CA 1
ATOM 614 C C . ASN A 1 80 ? -17.099 13.717 4.624 1.00 83.25 80 ASN A C 1
ATOM 616 O O . ASN A 1 80 ? -18.253 13.619 5.035 1.00 83.25 80 ASN A O 1
ATOM 620 N N . SER A 1 81 ? -16.308 12.647 4.504 1.00 81.81 81 SER A N 1
ATOM 621 C CA . SER A 1 81 ? -16.705 11.304 4.925 1.00 81.81 81 SER A CA 1
ATOM 622 C C . SER A 1 81 ? -16.499 11.141 6.430 1.00 81.81 81 SER A C 1
ATOM 624 O O . SER A 1 81 ? -15.396 11.347 6.935 1.00 81.81 81 SER A O 1
ATOM 626 N N . VAL A 1 82 ? -17.539 10.722 7.153 1.00 83.38 82 VAL A N 1
ATOM 627 C CA . VAL A 1 82 ? -17.416 10.393 8.579 1.00 83.38 82 VAL A CA 1
ATOM 628 C C . VAL A 1 82 ? -16.625 9.094 8.713 1.00 83.38 82 VAL A C 1
ATOM 630 O O . VAL A 1 82 ? -17.086 8.029 8.303 1.00 83.38 82 VAL A O 1
ATOM 633 N N . VAL A 1 83 ? -15.428 9.181 9.287 1.00 84.00 83 VAL A N 1
ATOM 634 C CA . VAL A 1 83 ? -14.550 8.033 9.535 1.00 84.00 83 VAL A CA 1
ATOM 635 C C . VAL A 1 83 ? -14.142 7.988 11.000 1.00 84.00 83 VAL A C 1
ATOM 637 O O . VAL A 1 83 ? -14.028 9.018 11.661 1.00 84.00 83 VAL A O 1
ATOM 640 N N . ARG A 1 84 ? -13.910 6.778 11.513 1.00 85.12 84 ARG A N 1
ATOM 641 C CA . ARG A 1 84 ? -13.304 6.584 12.831 1.00 85.12 84 ARG A CA 1
ATOM 642 C C . ARG A 1 84 ? -11.781 6.546 12.670 1.00 85.12 84 ARG A C 1
ATOM 644 O O . ARG A 1 84 ? -11.314 5.714 11.887 1.00 85.12 84 ARG A O 1
ATOM 651 N N . PRO A 1 85 ? -11.017 7.405 13.365 1.00 85.31 85 PRO A N 1
ATOM 652 C CA . PRO A 1 85 ? -9.564 7.315 13.351 1.00 85.31 85 PRO A CA 1
ATOM 653 C C . PRO A 1 85 ? -9.129 6.016 14.037 1.00 85.31 85 PRO A C 1
ATOM 655 O O . PRO A 1 85 ? -9.691 5.627 15.060 1.00 85.31 85 PRO A O 1
ATOM 658 N N . LEU A 1 86 ? -8.173 5.321 13.424 1.00 90.81 86 LEU A N 1
ATOM 659 C CA . LEU A 1 86 ? -7.554 4.124 13.997 1.00 90.81 86 LEU A CA 1
ATOM 660 C C . LEU A 1 86 ? -6.181 4.448 14.598 1.00 90.81 86 LEU A C 1
ATOM 662 O O . LEU A 1 86 ? -5.811 3.859 15.607 1.00 90.81 86 LEU A O 1
ATOM 666 N N . GLY A 1 87 ? -5.440 5.355 13.962 1.00 92.69 87 GLY A N 1
ATOM 667 C CA . GLY A 1 87 ? -4.067 5.713 14.296 1.00 92.69 87 GLY A CA 1
ATOM 668 C C . GLY A 1 87 ? -3.250 6.013 13.040 1.00 92.69 87 GLY A C 1
ATOM 669 O O . GLY A 1 87 ? -3.812 6.237 11.961 1.00 92.69 87 GLY A O 1
ATOM 670 N N . ASN A 1 88 ? -1.926 5.972 13.180 1.00 94.38 88 ASN A N 1
ATOM 671 C CA . ASN A 1 88 ? -0.967 6.184 12.093 1.00 94.38 88 ASN A CA 1
ATOM 672 C C . ASN A 1 88 ? -0.127 4.925 11.857 1.00 94.38 88 ASN A C 1
ATOM 674 O O . ASN A 1 88 ? 0.025 4.101 12.756 1.00 94.38 88 ASN A O 1
ATOM 678 N N . ILE A 1 89 ? 0.431 4.775 10.654 1.00 94.75 89 ILE A N 1
ATOM 679 C CA . ILE A 1 89 ? 1.449 3.745 10.406 1.00 94.75 89 ILE A CA 1
ATOM 680 C C . ILE A 1 89 ? 2.608 3.996 11.375 1.00 94.75 89 ILE A C 1
ATOM 682 O O . ILE A 1 89 ? 2.980 5.146 11.607 1.00 94.75 89 ILE A O 1
ATOM 686 N N . ASP A 1 90 ? 3.132 2.939 11.994 1.00 94.81 90 ASP A N 1
ATOM 687 C CA . ASP A 1 90 ? 4.317 3.083 12.836 1.00 94.81 90 ASP A CA 1
ATOM 688 C C . ASP A 1 90 ? 5.490 3.552 11.949 1.00 94.81 90 ASP A C 1
ATOM 690 O O . ASP A 1 90 ? 5.716 2.945 10.897 1.00 94.81 90 ASP A O 1
ATOM 694 N N . PRO A 1 91 ? 6.249 4.595 12.343 1.00 94.81 91 PRO A N 1
ATOM 695 C CA . PRO A 1 91 ? 7.329 5.164 11.533 1.00 94.81 91 PRO A CA 1
ATOM 696 C C . PRO A 1 91 ? 8.331 4.143 10.978 1.00 94.81 91 PRO A C 1
ATOM 698 O O . PRO A 1 91 ? 8.929 4.359 9.928 1.00 94.81 91 PRO A O 1
ATOM 701 N N . ARG A 1 92 ? 8.508 2.998 11.651 1.00 95.19 92 ARG A N 1
ATOM 702 C CA . ARG A 1 92 ? 9.389 1.910 11.190 1.00 95.19 92 ARG A CA 1
ATOM 703 C C . ARG A 1 92 ? 8.916 1.256 9.892 1.00 95.19 92 ARG A C 1
ATOM 705 O O . ARG A 1 92 ? 9.729 0.670 9.186 1.00 95.19 92 ARG A O 1
ATOM 712 N N . PHE A 1 93 ? 7.620 1.329 9.604 1.00 94.50 93 PHE A N 1
ATOM 713 C CA . PHE A 1 93 ? 6.980 0.669 8.470 1.00 94.50 93 PHE A CA 1
ATOM 714 C C . PHE A 1 93 ? 6.573 1.637 7.362 1.00 94.50 93 PHE A C 1
ATOM 716 O O . PHE A 1 93 ? 6.117 1.166 6.327 1.00 94.50 93 PHE A O 1
ATOM 723 N N . GLU A 1 94 ? 6.744 2.953 7.527 1.00 92.62 94 GLU A N 1
ATOM 724 C CA . GLU A 1 94 ? 6.382 3.941 6.497 1.00 92.62 94 GLU A CA 1
ATOM 725 C C . GLU A 1 94 ? 7.085 3.650 5.162 1.00 92.62 94 GLU A C 1
ATOM 727 O O . GLU A 1 94 ? 6.426 3.512 4.135 1.00 92.62 94 GLU A O 1
ATOM 732 N N . ALA A 1 95 ? 8.405 3.433 5.183 1.00 92.88 95 ALA A N 1
ATOM 733 C CA . ALA A 1 95 ? 9.171 3.113 3.976 1.00 92.88 95 ALA A CA 1
ATOM 734 C C . ALA A 1 95 ? 8.739 1.781 3.336 1.00 92.88 95 ALA A C 1
ATOM 736 O O . ALA A 1 95 ? 8.596 1.692 2.117 1.00 92.88 95 ALA A O 1
ATOM 737 N N . THR A 1 96 ? 8.499 0.753 4.153 1.00 92.94 96 THR A N 1
ATOM 738 C CA . THR A 1 96 ? 8.035 -0.564 3.692 1.00 92.94 96 THR A CA 1
ATOM 739 C C . THR A 1 96 ? 6.642 -0.481 3.078 1.00 92.94 96 THR A C 1
ATOM 741 O O . THR A 1 96 ? 6.373 -1.090 2.040 1.00 92.94 96 THR A O 1
ATOM 744 N N . PHE A 1 97 ? 5.751 0.286 3.705 1.00 93.50 97 PHE A N 1
ATOM 745 C CA . PHE A 1 97 ? 4.399 0.521 3.229 1.00 93.50 97 PHE A CA 1
ATOM 746 C C . PHE A 1 97 ? 4.408 1.264 1.895 1.00 93.50 97 PHE A C 1
ATOM 748 O O . PHE A 1 97 ? 3.742 0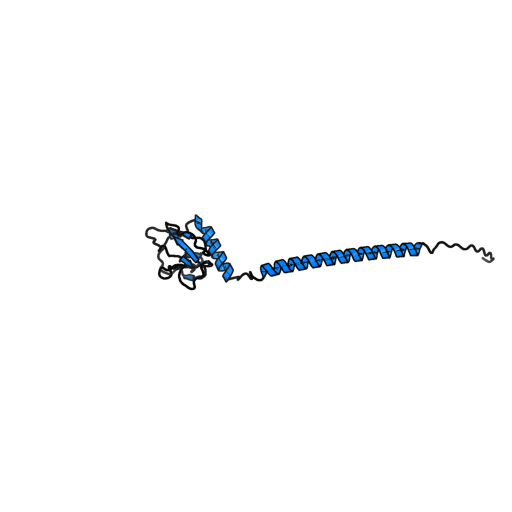.819 0.959 1.00 93.50 97 PHE A O 1
ATOM 755 N N . ASP A 1 98 ? 5.191 2.336 1.782 1.00 91.38 98 ASP A N 1
ATOM 756 C CA . ASP A 1 98 ? 5.336 3.091 0.540 1.00 91.38 98 ASP A CA 1
ATOM 757 C C . ASP A 1 98 ? 5.905 2.203 -0.570 1.00 91.38 98 ASP A C 1
ATOM 759 O O . ASP A 1 98 ? 5.327 2.129 -1.654 1.00 91.38 98 ASP A O 1
ATOM 763 N N . GLN A 1 99 ? 6.982 1.462 -0.295 1.00 89.50 99 GLN A N 1
ATOM 764 C CA . GLN A 1 99 ? 7.589 0.550 -1.264 1.00 89.50 99 GLN A CA 1
ATOM 765 C C . GLN A 1 99 ? 6.598 -0.516 -1.749 1.00 89.50 99 GLN A C 1
ATOM 767 O O . GLN A 1 99 ? 6.452 -0.700 -2.957 1.00 89.50 99 GLN A O 1
ATOM 772 N N . SER A 1 100 ? 5.899 -1.188 -0.830 1.00 90.12 100 SER A N 1
ATOM 773 C CA . SER A 1 100 ? 4.920 -2.233 -1.168 1.00 90.12 100 SER A CA 1
ATOM 774 C C . SER A 1 100 ? 3.763 -1.663 -1.989 1.00 90.12 100 SER A C 1
ATOM 776 O O . SER A 1 100 ? 3.329 -2.266 -2.971 1.00 90.12 100 SER A O 1
ATOM 778 N N . SER A 1 101 ? 3.298 -0.466 -1.622 1.00 87.50 101 SER A N 1
ATOM 779 C CA . SER A 1 101 ? 2.231 0.234 -2.337 1.00 87.50 101 SER A CA 1
ATOM 780 C C . SER A 1 101 ? 2.657 0.569 -3.762 1.00 87.50 101 SER A C 1
ATOM 782 O O . SER A 1 101 ? 1.944 0.246 -4.707 1.00 87.50 101 SER A O 1
ATOM 784 N N . TRP A 1 102 ? 3.836 1.167 -3.943 1.00 85.56 102 TRP A N 1
ATOM 785 C CA . TRP A 1 102 ? 4.341 1.522 -5.269 1.00 85.56 102 TRP A CA 1
ATOM 786 C C . TRP A 1 102 ? 4.706 0.313 -6.118 1.00 85.56 102 TRP A C 1
ATOM 788 O O . TRP A 1 102 ? 4.548 0.380 -7.332 1.00 85.56 102 TRP A O 1
ATOM 798 N N . GLN A 1 103 ? 5.158 -0.785 -5.513 1.00 86.94 103 GLN A N 1
ATOM 799 C CA . GLN A 1 103 ? 5.433 -2.018 -6.240 1.00 86.94 103 GLN A CA 1
ATOM 800 C C . GLN A 1 103 ? 4.148 -2.587 -6.845 1.00 86.94 103 GLN A C 1
ATOM 802 O O . GLN A 1 103 ? 4.063 -2.733 -8.060 1.00 86.94 103 GLN A O 1
ATOM 807 N N . VAL A 1 104 ? 3.122 -2.819 -6.019 1.00 84.44 104 VAL A N 1
ATOM 808 C CA . VAL A 1 104 ? 1.852 -3.383 -6.495 1.00 84.44 104 VAL A CA 1
ATOM 809 C C . VAL A 1 104 ? 1.178 -2.437 -7.489 1.00 84.44 104 VAL A C 1
ATOM 811 O O . VAL A 1 104 ? 0.758 -2.857 -8.561 1.00 84.44 104 VAL A O 1
ATOM 814 N N . LEU A 1 105 ? 1.112 -1.138 -7.186 1.00 82.31 105 LEU A N 1
ATOM 815 C CA . LEU A 1 105 ? 0.511 -0.162 -8.100 1.00 82.31 105 LEU A CA 1
ATOM 816 C C . LEU A 1 105 ? 1.315 0.020 -9.388 1.00 82.31 105 LEU A C 1
ATOM 818 O O . LEU A 1 105 ? 0.731 0.255 -10.445 1.00 82.31 105 LEU A O 1
ATOM 822 N N . GLY A 1 106 ? 2.640 -0.089 -9.307 1.00 78.81 106 GLY A N 1
ATOM 823 C CA . GLY A 1 106 ? 3.533 -0.100 -10.455 1.00 78.81 106 GLY A CA 1
ATOM 824 C C . GLY A 1 106 ? 3.200 -1.254 -11.389 1.00 78.81 106 GLY A C 1
ATOM 825 O O . GLY A 1 106 ? 2.977 -1.004 -12.569 1.00 78.81 106 GLY A O 1
ATOM 826 N N . ASP A 1 107 ? 3.047 -2.463 -10.848 1.00 71.69 107 ASP A N 1
ATOM 827 C CA . ASP A 1 107 ? 2.665 -3.657 -11.610 1.00 71.69 107 ASP A CA 1
ATOM 828 C C . ASP A 1 107 ? 1.283 -3.515 -12.286 1.00 71.69 107 ASP A C 1
ATOM 830 O O . ASP A 1 107 ? 1.065 -4.065 -13.365 1.00 71.69 107 ASP A O 1
ATOM 834 N N . PHE A 1 108 ? 0.364 -2.725 -11.712 1.00 63.66 108 PHE A N 1
ATOM 835 C CA . PHE A 1 108 ? -0.939 -2.408 -12.321 1.00 63.66 108 PHE A CA 1
ATOM 836 C C . PHE A 1 108 ? -0.876 -1.316 -13.403 1.00 63.66 108 PHE A C 1
ATOM 838 O O . PHE A 1 108 ? -1.497 -1.455 -14.457 1.00 63.66 108 PHE A O 1
ATOM 845 N N . CYS A 1 109 ? -0.179 -0.206 -13.145 1.00 60.38 109 CYS A N 1
ATOM 846 C CA . CYS A 1 109 ? -0.129 0.952 -14.051 1.00 60.38 109 CYS A CA 1
ATOM 847 C C . CYS A 1 109 ? 0.842 0.750 -15.217 1.00 60.38 109 CYS A C 1
ATOM 849 O O . CYS A 1 109 ? 0.642 1.278 -16.311 1.00 60.38 109 CYS A O 1
ATOM 851 N N . PHE A 1 110 ? 1.889 -0.022 -14.976 1.00 51.41 110 PHE A N 1
ATOM 852 C CA . PHE A 1 110 ? 2.863 -0.450 -15.952 1.00 51.41 110 PHE A CA 1
ATOM 853 C C . PHE A 1 110 ? 3.064 -1.929 -15.678 1.00 51.41 110 PHE A C 1
ATOM 855 O O . PHE A 1 110 ? 4.011 -2.258 -14.963 1.00 51.41 110 PHE A O 1
ATOM 862 N N . PRO A 1 111 ? 2.197 -2.820 -16.204 1.00 51.62 111 PRO A N 1
ATOM 863 C CA . PRO A 1 111 ? 2.515 -4.234 -16.231 1.00 51.62 111 PRO A CA 1
ATOM 864 C C . PRO A 1 111 ? 3.825 -4.306 -16.986 1.00 51.62 111 PRO A C 1
ATOM 866 O O . PRO A 1 111 ? 3.877 -4.180 -18.214 1.00 51.62 111 PRO A O 1
ATOM 869 N N . SER A 1 112 ? 4.918 -4.338 -16.228 1.00 47.56 112 SER A N 1
ATOM 870 C CA . SER A 1 112 ? 6.221 -4.395 -16.822 1.00 47.56 112 SER A CA 1
ATOM 871 C C . SER A 1 112 ? 6.147 -5.661 -17.641 1.00 47.56 112 SER A C 1
ATOM 873 O O . SER A 1 112 ? 5.619 -6.692 -17.223 1.00 47.56 112 SER A O 1
ATOM 875 N N . SER A 1 113 ? 6.528 -5.524 -18.895 1.00 47.25 113 SER A N 1
ATOM 876 C CA . SER A 1 113 ? 6.584 -6.616 -19.835 1.00 47.25 113 SER A CA 1
ATOM 877 C C . SER A 1 113 ? 7.712 -7.549 -19.362 1.00 47.25 113 SER A C 1
ATOM 879 O O . SER A 1 113 ? 8.790 -7.600 -19.956 1.00 47.25 113 SER A O 1
ATOM 881 N N . VAL A 1 114 ? 7.538 -8.202 -18.204 1.00 49.31 114 VAL A N 1
ATOM 882 C CA . VAL A 1 114 ? 8.554 -8.992 -17.494 1.00 49.31 114 VAL A CA 1
ATOM 883 C C . VAL A 1 114 ? 8.921 -10.216 -18.329 1.00 49.31 114 VAL A C 1
ATOM 885 O O . VAL A 1 114 ? 10.060 -10.672 -18.274 1.00 49.31 114 VAL A O 1
ATOM 888 N N . GLU A 1 115 ? 8.033 -10.664 -19.220 1.00 48.97 115 GLU A N 1
ATOM 889 C CA . GLU A 1 115 ? 8.350 -11.681 -20.229 1.00 48.97 115 GLU A CA 1
ATOM 890 C C . GLU A 1 115 ? 9.149 -11.145 -21.435 1.00 48.97 115 GLU A C 1
ATOM 892 O O . GLU A 1 115 ? 9.814 -11.915 -22.130 1.00 48.97 115 GLU A O 1
ATOM 897 N N . GLN A 1 116 ? 9.167 -9.831 -21.690 1.00 49.19 116 GLN A N 1
ATOM 898 C CA . GLN A 1 116 ? 9.942 -9.248 -22.795 1.00 49.19 116 GLN A CA 1
ATOM 899 C C . GLN A 1 116 ? 11.344 -8.785 -22.373 1.00 49.19 116 GLN A C 1
ATOM 901 O O . GLN A 1 116 ? 12.249 -8.777 -23.205 1.00 49.19 116 GLN A O 1
ATOM 906 N N . HIS A 1 117 ? 11.583 -8.443 -21.102 1.00 46.19 117 HIS A N 1
ATOM 907 C CA . HIS A 1 117 ? 1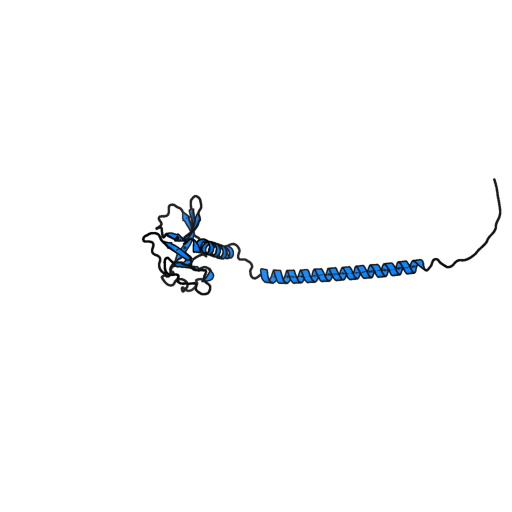2.874 -7.878 -20.675 1.00 46.19 117 HIS A CA 1
ATOM 908 C C . HIS A 1 117 ? 14.037 -8.885 -20.628 1.00 46.19 117 HIS A C 1
ATOM 910 O O . HIS A 1 117 ? 15.179 -8.511 -20.917 1.00 46.19 117 HIS A O 1
ATOM 916 N N . THR A 1 118 ? 13.787 -10.157 -20.309 1.00 52.12 118 THR A N 1
ATOM 917 C CA . THR A 1 118 ? 14.825 -11.208 -20.352 1.00 52.12 118 THR A CA 1
ATOM 918 C C . THR A 1 118 ? 15.186 -11.561 -21.795 1.00 52.12 118 THR A C 1
ATOM 920 O O . THR A 1 118 ? 16.368 -11.610 -22.151 1.00 52.12 118 THR A O 1
ATOM 923 N N . ASN A 1 119 ? 14.171 -11.688 -22.652 1.00 59.12 119 ASN A N 1
ATOM 924 C CA . ASN A 1 119 ? 14.331 -11.935 -24.081 1.00 59.12 119 ASN A CA 1
ATOM 925 C C . ASN A 1 119 ? 15.048 -10.775 -24.779 1.00 59.12 119 ASN A C 1
ATOM 927 O O . ASN A 1 119 ? 16.010 -11.008 -25.506 1.00 59.12 119 ASN A O 1
ATOM 931 N N . ALA A 1 120 ? 14.672 -9.525 -24.496 1.00 58.47 120 ALA A N 1
ATOM 932 C CA . ALA A 1 120 ? 15.293 -8.347 -25.097 1.00 58.47 120 ALA A CA 1
ATOM 933 C C . ALA A 1 120 ? 16.763 -8.173 -24.687 1.00 58.47 120 ALA A C 1
ATOM 935 O O . ALA A 1 120 ? 17.586 -7.799 -25.521 1.00 58.47 120 ALA A O 1
ATOM 936 N N . ARG A 1 121 ? 17.140 -8.474 -23.434 1.00 59.38 121 ARG A N 1
ATOM 937 C CA . ARG A 1 121 ? 18.555 -8.437 -23.012 1.00 59.38 121 ARG A CA 1
ATOM 938 C C . ARG A 1 121 ? 19.390 -9.508 -23.712 1.00 59.38 121 ARG A C 1
ATOM 940 O O . ARG A 1 121 ? 20.485 -9.204 -24.181 1.00 59.38 121 ARG A O 1
ATOM 947 N N . SER A 1 122 ? 18.857 -10.725 -23.826 1.00 71.12 122 SER A N 1
ATOM 948 C CA . SER A 1 122 ? 19.521 -11.818 -24.547 1.00 71.12 122 SER A CA 1
ATOM 949 C C . SER A 1 122 ? 19.672 -11.494 -26.038 1.00 71.12 122 SER A C 1
ATOM 951 O O . SER A 1 122 ? 20.764 -11.617 -26.592 1.00 71.12 122 SER A O 1
ATOM 953 N N . LEU A 1 123 ? 18.617 -10.974 -26.675 1.00 72.12 123 LEU A N 1
ATOM 954 C CA . LEU A 1 123 ? 18.645 -10.595 -28.089 1.00 72.12 123 LEU A CA 1
ATOM 955 C C . LEU A 1 123 ? 19.618 -9.439 -28.355 1.00 72.12 123 LEU A C 1
ATOM 957 O O . LEU A 1 123 ? 20.400 -9.500 -29.301 1.00 72.12 123 LEU A O 1
ATOM 961 N N . ASN A 1 124 ? 19.617 -8.411 -27.502 1.00 78.81 124 ASN A N 1
ATOM 962 C CA . ASN A 1 124 ? 20.531 -7.277 -27.633 1.00 78.81 124 ASN A CA 1
ATOM 963 C C . ASN A 1 124 ? 21.994 -7.702 -27.456 1.00 78.81 124 ASN A C 1
ATOM 965 O O . ASN A 1 124 ? 22.845 -7.277 -28.233 1.00 78.81 124 ASN A O 1
ATOM 969 N N . SER A 1 125 ? 22.287 -8.597 -26.507 1.00 79.88 125 SER A N 1
ATOM 970 C CA . SER A 1 125 ? 23.629 -9.171 -26.341 1.00 79.88 125 SER A CA 1
ATOM 971 C C . SER A 1 125 ? 24.078 -9.967 -27.579 1.00 79.88 125 SER A C 1
ATOM 973 O O . SER A 1 125 ? 25.212 -9.821 -28.048 1.00 79.88 125 SER A O 1
ATOM 975 N N . GLN A 1 126 ? 23.179 -10.758 -28.173 1.00 86.31 126 GLN A N 1
ATOM 976 C CA . GLN A 1 126 ? 23.460 -11.491 -29.411 1.00 86.31 126 GLN A CA 1
ATOM 977 C C . GLN A 1 126 ? 23.686 -10.555 -30.606 1.00 86.31 126 GLN A C 1
ATOM 979 O O . GLN A 1 126 ? 24.608 -10.778 -31.395 1.00 86.31 126 GLN A O 1
ATOM 984 N N . LEU A 1 127 ? 22.881 -9.497 -30.737 1.00 87.62 127 LEU A N 1
ATOM 985 C CA . LEU A 1 127 ? 23.031 -8.493 -31.792 1.00 87.62 127 LEU A CA 1
ATOM 986 C C . LEU A 1 127 ? 24.351 -7.730 -31.661 1.00 87.62 127 LEU A C 1
ATOM 988 O O . LEU A 1 127 ? 25.060 -7.582 -32.653 1.00 87.62 127 LEU A O 1
ATOM 992 N N . GLN A 1 128 ? 24.730 -7.328 -30.447 1.00 89.94 128 GLN A N 1
ATOM 993 C CA . GLN A 1 128 ? 26.019 -6.683 -30.181 1.00 89.94 128 GLN A CA 1
ATOM 994 C C . GLN A 1 128 ? 27.194 -7.601 -30.534 1.00 89.94 128 GLN A C 1
ATOM 996 O O . GLN A 1 128 ? 28.132 -7.181 -31.207 1.00 89.94 128 GLN A O 1
ATOM 1001 N N . THR A 1 129 ? 27.106 -8.883 -30.172 1.00 92.19 129 THR A N 1
ATOM 1002 C CA . THR A 1 129 ? 28.134 -9.877 -30.517 1.00 92.19 129 THR A CA 1
ATOM 1003 C C . THR A 1 129 ? 28.265 -10.051 -32.033 1.00 92.19 129 THR A C 1
ATOM 1005 O O . THR A 1 129 ? 29.373 -10.146 -32.563 1.00 92.19 129 THR A O 1
ATOM 1008 N N . ARG A 1 130 ? 27.140 -10.083 -32.759 1.00 92.56 130 ARG A N 1
ATOM 1009 C CA . ARG A 1 130 ? 27.129 -10.172 -34.227 1.00 92.56 130 ARG A CA 1
ATOM 1010 C C . ARG A 1 130 ? 27.714 -8.925 -34.882 1.00 92.56 130 ARG A C 1
ATOM 1012 O O . ARG A 1 130 ? 28.511 -9.063 -35.807 1.00 92.56 130 ARG A O 1
ATOM 1019 N N . LEU A 1 131 ? 27.360 -7.741 -34.386 1.00 95.12 131 LEU A N 1
ATOM 1020 C CA . LEU A 1 131 ? 27.884 -6.473 -34.888 1.00 95.12 131 LEU A CA 1
ATOM 1021 C C . LEU A 1 131 ? 29.404 -6.394 -34.710 1.00 95.12 131 LEU A C 1
ATOM 1023 O O . LEU A 1 131 ? 30.109 -6.083 -35.667 1.00 95.12 131 LEU A O 1
ATOM 1027 N N . GLN A 1 132 ? 29.912 -6.775 -33.535 1.00 94.94 132 GLN A N 1
ATOM 1028 C CA . GLN A 1 132 ? 31.349 -6.792 -33.264 1.00 94.94 132 GLN A CA 1
ATOM 1029 C C . GLN A 1 132 ? 32.099 -7.738 -34.211 1.00 94.94 132 GLN A C 1
ATOM 1031 O O . GLN A 1 132 ? 33.142 -7.384 -34.754 1.00 94.94 132 GLN A O 1
ATOM 1036 N N . ARG A 1 133 ? 31.563 -8.941 -34.462 1.00 94.56 133 ARG A N 1
ATOM 1037 C CA . ARG A 1 133 ? 32.178 -9.886 -35.411 1.00 94.56 133 ARG A CA 1
ATOM 1038 C C . ARG A 1 133 ? 32.220 -9.329 -36.830 1.00 94.56 133 ARG A C 1
ATOM 1040 O O . ARG A 1 133 ? 33.245 -9.462 -37.490 1.00 94.56 133 ARG A O 1
ATOM 1047 N N . ALA A 1 134 ? 31.138 -8.698 -37.283 1.00 93.12 134 ALA A N 1
ATOM 1048 C CA . ALA A 1 134 ? 31.087 -8.084 -38.606 1.00 93.12 134 ALA A CA 1
ATOM 1049 C C . ALA A 1 134 ? 32.092 -6.926 -38.740 1.00 93.12 134 ALA A C 1
ATOM 1051 O O . ALA A 1 134 ? 32.734 -6.779 -39.777 1.00 93.12 134 ALA A O 1
ATOM 1052 N N . GLN A 1 135 ? 32.273 -6.126 -37.685 1.00 95.19 135 GLN A N 1
ATOM 1053 C CA . GLN A 1 135 ? 33.285 -5.068 -37.655 1.00 95.19 135 GLN A CA 1
ATOM 1054 C C . GLN A 1 135 ? 34.703 -5.638 -37.753 1.00 95.19 135 GLN A C 1
ATOM 1056 O O . GLN A 1 135 ? 35.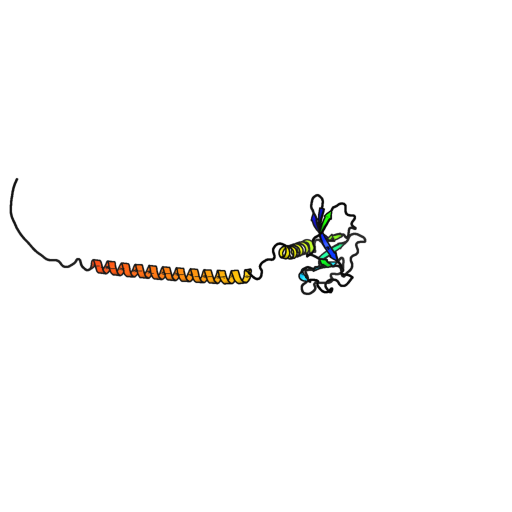455 -5.217 -38.628 1.00 95.19 135 GLN A O 1
ATOM 1061 N N . ASN A 1 136 ? 35.027 -6.660 -36.956 1.00 95.56 136 ASN A N 1
ATOM 1062 C CA . ASN A 1 136 ? 36.339 -7.310 -37.003 1.00 95.56 136 ASN A CA 1
ATOM 1063 C C . ASN A 1 136 ? 36.631 -7.915 -38.392 1.00 95.56 136 ASN A C 1
ATOM 1065 O O . ASN A 1 136 ? 37.739 -7.793 -38.905 1.00 95.56 136 ASN A O 1
ATOM 1069 N N . GLN A 1 137 ? 35.630 -8.529 -39.034 1.00 94.19 137 GLN A N 1
ATOM 1070 C CA . GLN A 1 137 ? 35.767 -9.055 -40.399 1.00 94.19 137 GLN A CA 1
ATOM 1071 C C . GLN A 1 137 ? 36.027 -7.947 -41.426 1.00 94.19 137 GLN A C 1
ATOM 1073 O O . GLN A 1 137 ? 36.856 -8.110 -42.320 1.00 94.19 137 GLN A O 1
ATOM 1078 N N . ASN A 1 138 ? 35.347 -6.807 -41.298 1.00 94.12 138 ASN A N 1
ATOM 1079 C CA . ASN A 1 138 ? 35.577 -5.662 -42.176 1.00 94.12 138 ASN A CA 1
ATOM 1080 C C . ASN A 1 138 ? 36.979 -5.066 -41.996 1.00 94.12 138 ASN A C 1
ATOM 1082 O O . ASN A 1 138 ? 37.597 -4.662 -42.980 1.00 94.12 138 ASN A O 1
ATOM 1086 N N . GLU A 1 139 ? 37.501 -5.021 -40.770 1.00 95.62 139 GLU A N 1
ATOM 1087 C CA . GLU A 1 139 ? 38.878 -4.587 -40.505 1.00 95.62 139 GLU A CA 1
ATOM 1088 C C . GLU A 1 139 ? 39.906 -5.542 -41.117 1.00 95.62 139 GLU A C 1
ATOM 1090 O O . GLU A 1 139 ? 40.852 -5.093 -41.765 1.00 95.62 139 GLU A O 1
ATOM 1095 N N . GLU A 1 140 ? 39.687 -6.853 -41.004 1.00 94.56 140 GLU A N 1
ATOM 1096 C CA . GLU A 1 140 ? 40.553 -7.856 -41.626 1.00 94.56 140 GLU A CA 1
ATOM 1097 C C . GLU A 1 140 ? 40.560 -7.726 -43.158 1.00 94.56 140 GLU A C 1
ATOM 1099 O O . GLU A 1 140 ? 41.622 -7.744 -43.786 1.00 94.56 140 GLU A O 1
ATOM 1104 N N . LEU A 1 141 ? 39.388 -7.537 -43.772 1.00 93.56 141 LEU A N 1
ATOM 1105 C CA . LEU A 1 141 ? 39.278 -7.297 -45.213 1.00 93.56 141 LEU A CA 1
ATOM 1106 C C . LEU A 1 141 ? 39.997 -6.011 -45.630 1.00 93.56 141 LEU A C 1
ATOM 1108 O O . LEU A 1 141 ? 40.721 -6.017 -46.624 1.00 93.56 141 LEU A O 1
ATOM 1112 N N . ARG A 1 142 ? 39.863 -4.925 -44.858 1.00 94.06 142 ARG A N 1
ATOM 1113 C CA . ARG A 1 142 ? 40.594 -3.672 -45.105 1.00 94.06 142 ARG A CA 1
ATOM 1114 C C . ARG A 1 142 ? 42.106 -3.873 -45.043 1.00 94.06 142 ARG A C 1
ATOM 1116 O O . ARG A 1 142 ? 42.804 -3.407 -45.938 1.00 94.06 142 ARG A O 1
ATOM 1123 N N . ALA A 1 143 ? 42.605 -4.599 -44.044 1.00 93.69 143 ALA A N 1
ATOM 1124 C CA . ALA A 1 143 ? 44.030 -4.902 -43.920 1.00 93.69 143 ALA A CA 1
ATOM 1125 C C . ALA A 1 143 ? 44.545 -5.746 -45.100 1.00 93.69 143 ALA A C 1
ATOM 1127 O O . ALA A 1 143 ? 45.623 -5.481 -45.633 1.00 93.69 143 ALA A O 1
ATOM 1128 N N . ARG A 1 144 ? 43.757 -6.728 -45.561 1.00 93.62 144 ARG A N 1
ATOM 1129 C CA . ARG A 1 144 ? 44.090 -7.530 -46.751 1.00 93.62 144 ARG A CA 1
AT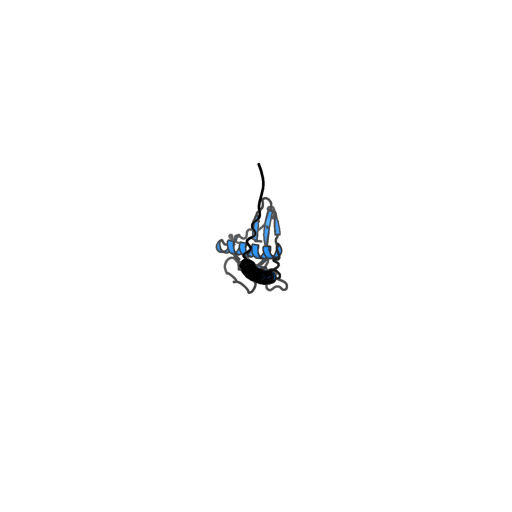OM 1130 C C . ARG A 1 144 ? 44.144 -6.687 -48.019 1.00 93.62 144 ARG A C 1
ATOM 1132 O O . ARG A 1 144 ? 45.083 -6.840 -48.792 1.00 93.62 144 ARG A O 1
ATOM 1139 N N . LEU A 1 145 ? 43.177 -5.792 -48.219 1.00 92.44 145 LEU A N 1
ATOM 1140 C CA . LEU A 1 145 ? 43.169 -4.890 -49.374 1.00 92.44 145 LEU A CA 1
ATOM 1141 C C . LEU A 1 145 ? 44.374 -3.946 -49.369 1.00 92.44 145 LEU A C 1
ATOM 1143 O O . LEU A 1 145 ? 44.954 -3.712 -50.425 1.00 92.44 145 LEU A O 1
ATOM 1147 N N . LEU A 1 146 ? 44.784 -3.453 -48.196 1.00 93.19 146 LEU A N 1
ATOM 1148 C CA . LEU A 1 146 ? 45.983 -2.623 -48.070 1.00 93.19 146 LEU A CA 1
ATOM 1149 C C . LEU A 1 146 ? 47.239 -3.400 -48.489 1.00 93.19 146 LEU A C 1
ATOM 1151 O O . LEU A 1 146 ? 48.013 -2.925 -49.309 1.00 93.19 146 LEU A O 1
ATOM 1155 N N . LYS A 1 147 ? 47.376 -4.646 -48.023 1.00 91.75 147 LYS A N 1
ATOM 1156 C CA . LYS A 1 147 ? 48.501 -5.516 -48.389 1.00 91.75 147 LYS A CA 1
ATOM 1157 C C . LYS A 1 147 ? 48.556 -5.818 -49.890 1.00 91.75 147 LYS A C 1
ATOM 1159 O O . LYS A 1 147 ? 49.637 -5.830 -50.467 1.00 91.75 147 LYS A O 1
ATOM 1164 N N . VAL A 1 148 ? 47.405 -6.069 -50.519 1.00 91.88 148 VAL A N 1
ATOM 1165 C CA . VAL A 1 148 ? 47.321 -6.293 -51.975 1.00 91.88 148 VAL A CA 1
ATOM 1166 C C . VAL A 1 148 ? 47.704 -5.027 -52.741 1.00 91.88 148 VAL A C 1
ATOM 1168 O O . VAL A 1 148 ? 48.436 -5.108 -53.723 1.00 91.88 148 VAL A O 1
ATOM 1171 N N . ARG A 1 149 ? 47.252 -3.854 -52.279 1.00 91.38 149 ARG A N 1
ATOM 1172 C CA . ARG A 1 149 ? 47.643 -2.565 -52.857 1.00 91.38 149 ARG A CA 1
ATOM 1173 C C . ARG A 1 149 ? 49.158 -2.358 -52.785 1.00 91.38 149 ARG A C 1
ATOM 1175 O O . ARG A 1 149 ? 49.743 -2.007 -53.802 1.00 91.38 149 ARG A O 1
ATOM 1182 N N . ASP A 1 150 ? 49.772 -2.596 -51.628 1.00 88.31 150 ASP A N 1
ATOM 1183 C CA . ASP A 1 150 ? 51.216 -2.403 -51.441 1.00 88.31 150 ASP A CA 1
ATOM 1184 C C . ASP A 1 150 ? 52.026 -3.329 -52.366 1.00 88.31 150 ASP A C 1
ATOM 1186 O O . ASP A 1 150 ? 52.970 -2.891 -53.021 1.00 88.31 150 ASP A O 1
ATOM 1190 N N . GLN A 1 151 ? 51.598 -4.590 -52.510 1.00 84.56 151 GLN A N 1
ATOM 1191 C CA . GLN A 1 151 ? 52.200 -5.545 -53.451 1.00 84.56 151 GLN A CA 1
ATOM 1192 C C . GLN A 1 151 ? 52.107 -5.079 -54.909 1.00 84.56 151 GLN A C 1
ATOM 1194 O O . GLN A 1 151 ? 53.065 -5.244 -55.661 1.00 84.56 151 GLN A O 1
ATOM 1199 N N . LEU A 1 152 ? 50.980 -4.479 -55.304 1.00 81.56 152 LEU A N 1
ATOM 1200 C CA . LEU A 1 152 ? 50.798 -3.952 -56.656 1.00 81.56 152 LEU A CA 1
ATOM 1201 C C . LEU A 1 152 ? 51.698 -2.734 -56.913 1.00 81.56 152 LEU A C 1
ATOM 1203 O O . LEU A 1 152 ? 52.288 -2.634 -57.983 1.00 81.56 152 LEU A O 1
ATOM 1207 N N . THR A 1 153 ? 51.858 -1.845 -55.927 1.00 74.19 153 THR A N 1
ATOM 1208 C CA . THR A 1 153 ? 52.759 -0.687 -56.053 1.00 74.19 153 THR A CA 1
ATOM 1209 C C . THR A 1 153 ? 54.233 -1.078 -56.121 1.00 74.19 153 THR A C 1
ATOM 1211 O O . THR A 1 153 ? 54.989 -0.425 -56.827 1.00 74.19 153 THR A O 1
ATOM 1214 N N . THR A 1 154 ? 54.648 -2.152 -55.439 1.00 71.12 154 THR A N 1
ATOM 1215 C CA . THR A 1 154 ? 56.024 -2.667 -55.534 1.00 71.12 154 THR A CA 1
ATOM 1216 C C . THR A 1 154 ? 56.291 -3.359 -56.873 1.00 71.12 154 THR A C 1
ATOM 1218 O O . THR A 1 154 ? 57.394 -3.248 -57.390 1.00 71.12 154 THR A O 1
ATOM 1221 N N . ALA A 1 155 ? 55.293 -4.036 -57.454 1.00 61.19 155 ALA A N 1
ATOM 1222 C CA . ALA A 1 155 ? 55.413 -4.645 -58.782 1.00 61.19 155 ALA A CA 1
ATOM 1223 C C . ALA A 1 155 ? 55.487 -3.602 -59.912 1.00 61.19 155 ALA A C 1
ATOM 1225 O O . ALA A 1 155 ? 56.157 -3.835 -60.906 1.00 61.19 155 ALA A O 1
ATOM 1226 N N . GLN A 1 156 ? 54.831 -2.447 -59.754 1.00 58.38 156 GLN A N 1
ATOM 1227 C CA . GLN A 1 156 ? 54.895 -1.349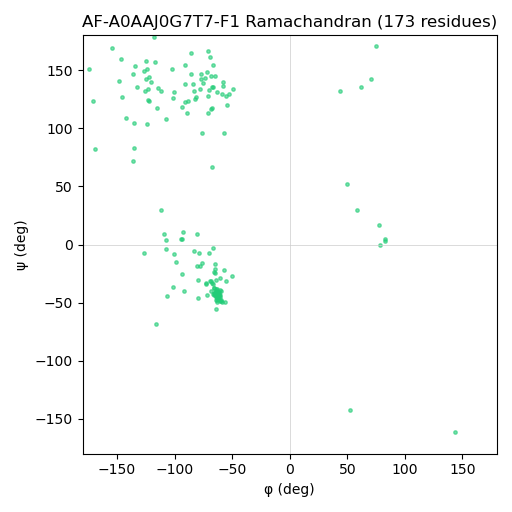 -60.727 1.00 58.38 156 GLN A CA 1
ATOM 1228 C C . GLN A 1 156 ? 56.196 -0.536 -60.672 1.00 58.38 156 GLN A C 1
ATOM 1230 O O . GLN A 1 156 ? 56.470 0.196 -61.610 1.00 58.38 156 GLN A O 1
ATOM 1235 N N . SER A 1 157 ? 56.997 -0.637 -59.605 1.00 56.81 157 SER A N 1
ATOM 1236 C CA . SER A 1 157 ? 58.283 0.071 -59.498 1.00 56.81 157 SER A CA 1
ATOM 1237 C C . SER A 1 157 ? 59.486 -0.760 -59.962 1.00 56.81 157 SER A C 1
ATOM 1239 O O . SER A 1 157 ? 60.618 -0.329 -59.775 1.00 56.81 157 SER A O 1
ATOM 1241 N N . THR A 1 158 ? 59.263 -1.968 -60.491 1.00 55.22 158 THR A N 1
ATOM 1242 C CA . THR A 1 158 ? 60.320 -2.873 -60.988 1.00 55.22 158 THR A CA 1
ATOM 1243 C C . THR A 1 158 ? 60.385 -2.989 -62.510 1.00 55.22 158 THR A C 1
ATOM 1245 O O . THR A 1 158 ? 61.220 -3.740 -62.994 1.00 55.22 158 THR A O 1
ATOM 1248 N N . ASP A 1 159 ? 59.564 -2.232 -63.247 1.00 54.12 159 ASP A N 1
ATOM 1249 C CA . ASP A 1 159 ? 59.515 -2.270 -64.719 1.00 54.12 159 ASP A CA 1
ATOM 1250 C C . ASP A 1 159 ? 60.104 -1.002 -65.389 1.00 54.12 159 ASP A C 1
ATOM 1252 O O . ASP A 1 159 ? 59.994 -0.855 -66.601 1.00 54.12 159 ASP A O 1
ATOM 1256 N N . ASP A 1 160 ? 60.759 -0.108 -64.632 1.00 54.69 160 ASP A N 1
ATOM 1257 C CA . ASP A 1 160 ? 61.390 1.126 -65.153 1.00 54.69 160 ASP A CA 1
ATOM 1258 C C . ASP A 1 160 ? 62.937 1.098 -65.078 1.00 54.69 160 ASP A C 1
ATOM 1260 O O . ASP A 1 160 ? 63.574 2.139 -64.917 1.00 54.69 160 ASP A O 1
ATOM 1264 N N . ASP A 1 161 ? 63.566 -0.079 -65.166 1.00 59.22 161 ASP A N 1
ATOM 1265 C CA . ASP A 1 161 ? 65.032 -0.190 -65.260 1.00 59.22 161 ASP A CA 1
ATOM 1266 C C . ASP A 1 161 ? 65.436 -1.225 -66.317 1.00 59.22 161 ASP A C 1
ATOM 1268 O O . ASP A 1 161 ? 65.877 -2.323 -65.999 1.00 59.22 161 ASP A O 1
ATOM 1272 N N . ASP A 1 162 ? 65.247 -0.861 -67.585 1.00 54.66 162 ASP A N 1
ATOM 1273 C CA . ASP A 1 162 ? 66.023 -1.390 -68.706 1.00 54.66 162 ASP A CA 1
ATOM 1274 C C . ASP A 1 162 ? 66.390 -0.195 -69.595 1.00 54.66 162 ASP A C 1
ATOM 1276 O O . ASP A 1 162 ? 65.549 0.392 -70.282 1.00 54.66 162 ASP A O 1
ATOM 1280 N N . GLY A 1 163 ? 67.654 0.220 -69.503 1.00 55.62 163 GLY A N 1
ATOM 1281 C CA . GLY A 1 163 ? 68.234 1.227 -70.379 1.00 55.62 163 GLY A CA 1
ATOM 1282 C C . GLY A 1 163 ? 68.335 0.737 -71.822 1.00 55.62 163 GLY A C 1
ATOM 1283 O O . GLY A 1 163 ? 68.462 -0.460 -72.074 1.00 55.62 163 GLY A O 1
ATOM 1284 N N . ASP A 1 164 ? 68.345 1.681 -72.759 1.00 56.50 164 ASP A N 1
ATOM 1285 C CA . ASP A 1 164 ? 68.980 1.453 -74.051 1.00 56.50 164 ASP A CA 1
ATOM 1286 C C . ASP A 1 164 ? 69.614 2.748 -74.564 1.00 56.50 164 ASP A C 1
ATOM 1288 O O . ASP A 1 164 ? 68.993 3.815 -74.592 1.00 56.50 164 ASP A O 1
ATOM 1292 N N . ASP A 1 165 ? 70.891 2.603 -74.895 1.00 60.31 165 ASP A N 1
ATOM 1293 C CA . ASP A 1 165 ? 71.803 3.594 -75.434 1.00 60.31 165 ASP A CA 1
ATOM 1294 C C . ASP A 1 165 ? 71.473 3.842 -76.913 1.00 60.31 165 ASP A C 1
ATOM 1296 O O . ASP A 1 165 ? 71.237 2.911 -77.681 1.00 60.31 165 ASP A O 1
ATOM 1300 N N . GLY A 1 166 ? 71.517 5.097 -77.354 1.00 54.59 166 GLY A N 1
ATOM 1301 C CA . GLY A 1 166 ? 71.308 5.414 -78.764 1.00 54.59 166 GLY A CA 1
ATOM 1302 C C . GLY A 1 166 ? 71.652 6.853 -79.099 1.00 54.59 166 GLY A C 1
ATOM 1303 O O . GLY A 1 166 ? 70.771 7.706 -79.154 1.00 54.59 166 GLY A O 1
ATOM 1304 N N . ASP A 1 167 ? 72.943 7.101 -79.314 1.00 57.50 167 ASP A N 1
ATOM 1305 C CA . ASP A 1 167 ? 73.464 8.277 -80.008 1.00 57.50 167 ASP A CA 1
ATOM 1306 C C . ASP A 1 167 ? 72.796 8.438 -81.383 1.00 57.50 167 ASP A C 1
ATOM 1308 O O . ASP A 1 167 ? 72.872 7.512 -82.186 1.00 57.50 167 ASP A O 1
ATOM 1312 N N . GLU A 1 168 ? 72.270 9.623 -81.712 1.00 61.62 168 GLU A N 1
ATOM 1313 C CA . GLU A 1 168 ? 72.245 10.112 -83.099 1.00 61.62 168 GLU A CA 1
ATOM 1314 C C 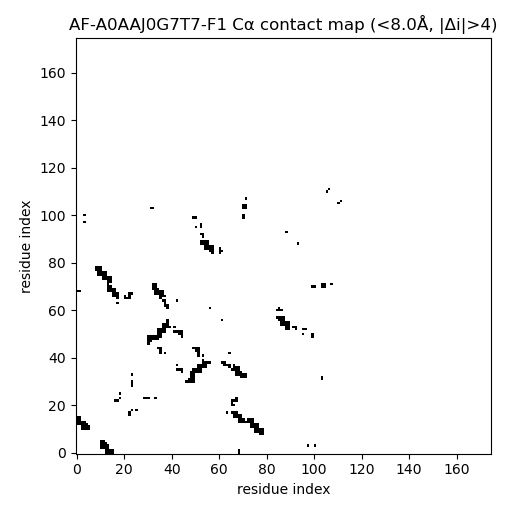. GLU A 1 168 ? 72.497 11.631 -83.141 1.00 61.62 168 GLU A C 1
ATOM 1316 O O . GLU A 1 168 ? 71.664 12.453 -82.754 1.00 61.62 168 GLU A O 1
ATOM 1321 N N . ASP A 1 169 ? 73.690 11.976 -83.633 1.00 57.72 169 ASP A N 1
ATOM 1322 C CA . ASP A 1 169 ? 74.027 13.244 -84.283 1.00 57.72 169 ASP A CA 1
ATOM 1323 C C . ASP A 1 169 ? 72.991 13.596 -85.366 1.00 57.72 169 ASP A C 1
ATOM 1325 O O . ASP A 1 169 ? 72.742 12.775 -86.251 1.00 57.72 169 ASP A O 1
ATOM 1329 N N . ASN A 1 170 ? 72.513 14.848 -85.410 1.00 52.38 170 ASN A N 1
ATOM 1330 C CA . ASN A 1 170 ? 72.585 15.638 -86.647 1.00 52.38 170 ASN A CA 1
ATOM 1331 C C . ASN A 1 170 ? 72.204 17.123 -86.479 1.00 52.38 170 ASN A C 1
ATOM 1333 O O . ASN A 1 170 ? 71.108 17.451 -86.038 1.00 52.38 170 ASN A O 1
ATOM 1337 N N . SER A 1 171 ? 73.171 17.959 -86.876 1.00 57.72 171 SER A N 1
ATOM 1338 C CA . SER A 1 171 ? 73.100 19.127 -87.780 1.00 57.72 171 SER A CA 1
ATOM 1339 C C . SER A 1 171 ? 71.973 20.177 -87.700 1.00 57.72 171 SER A C 1
ATOM 1341 O O . SER A 1 171 ? 70.796 19.860 -87.823 1.00 57.72 171 SER A O 1
ATOM 1343 N N . ASP A 1 172 ? 72.452 21.437 -87.707 1.00 55.66 172 ASP A N 1
ATOM 1344 C CA . ASP A 1 172 ? 71.944 22.615 -88.448 1.00 55.66 172 ASP A CA 1
ATOM 1345 C C . ASP A 1 172 ? 70.591 23.209 -87.965 1.00 55.66 172 ASP A C 1
ATOM 1347 O O . ASP A 1 172 ? 69.705 22.498 -87.521 1.00 55.66 172 ASP A O 1
ATOM 1351 N N . GLU A 1 173 ? 70.292 24.511 -87.935 1.00 59.41 173 GLU A N 1
ATOM 1352 C CA . GLU A 1 173 ? 70.748 25.707 -88.651 1.00 59.41 173 GLU A CA 1
ATOM 1353 C C . GLU A 1 173 ? 70.050 26.938 -87.985 1.00 59.41 173 GLU A C 1
ATOM 1355 O O . GLU A 1 173 ? 68.933 26.791 -87.491 1.00 59.41 173 GLU A O 1
ATOM 1360 N N . GLU A 1 174 ? 70.698 28.116 -88.031 1.00 56.53 174 GLU A N 1
ATOM 1361 C CA . GLU A 1 174 ? 70.155 29.510 -87.992 1.00 56.53 174 GLU A CA 1
ATOM 1362 C C . GLU A 1 174 ? 69.366 29.991 -86.736 1.00 56.53 174 GLU A C 1
ATOM 1364 O O . GLU A 1 174 ? 68.552 29.283 -86.159 1.00 56.53 174 GLU A O 1
ATOM 1369 N N . GLU A 1 175 ? 69.576 31.188 -86.168 1.00 50.19 175 GLU A N 1
ATOM 1370 C CA . GLU A 1 175 ? 69.773 32.536 -86.743 1.00 50.19 175 GLU A CA 1
ATOM 1371 C C . GLU A 1 175 ? 70.530 33.460 -85.756 1.00 50.19 175 GLU A C 1
ATOM 1373 O O . GLU A 1 175 ? 70.293 33.353 -84.526 1.00 50.19 175 GLU A O 1
#